Protein AF-A0A964VG09-F1 (afdb_monomer_lite)

Structure (mmCIF, N/CA/C/O backbone):
data_AF-A0A964VG09-F1
#
_entry.id   AF-A0A964VG09-F1
#
loop_
_atom_site.group_PDB
_atom_site.id
_atom_site.type_symbol
_atom_site.label_atom_id
_atom_site.label_alt_id
_atom_site.label_comp_id
_atom_site.label_asym_id
_atom_site.label_entity_id
_atom_site.label_seq_id
_atom_site.pdbx_PDB_ins_code
_atom_site.Cartn_x
_atom_site.Cartn_y
_atom_site.Cartn_z
_atom_site.occupancy
_atom_site.B_iso_or_equiv
_atom_site.auth_seq_id
_atom_site.auth_comp_id
_atom_site.auth_asym_id
_atom_site.auth_atom_id
_atom_site.pdbx_PDB_model_num
ATOM 1 N N . MET A 1 1 ? -43.636 -6.947 -17.423 1.00 40.06 1 MET A N 1
ATOM 2 C CA . MET A 1 1 ? -42.373 -7.474 -16.860 1.00 40.06 1 MET A CA 1
ATOM 3 C C . MET A 1 1 ? -41.399 -6.313 -16.704 1.00 40.06 1 MET A C 1
ATOM 5 O O . MET A 1 1 ? -40.937 -5.812 -17.725 1.00 40.06 1 MET A O 1
ATOM 9 N N . PRO A 1 2 ? -41.153 -5.792 -15.492 1.00 41.69 2 PRO A N 1
ATOM 10 C CA . PRO A 1 2 ? -40.222 -4.684 -15.329 1.00 41.69 2 PRO A CA 1
ATOM 11 C C . PRO A 1 2 ? -38.783 -5.202 -15.435 1.00 41.69 2 PRO A C 1
ATOM 13 O O . PRO A 1 2 ? -38.361 -6.059 -14.662 1.00 41.69 2 PRO A O 1
ATOM 16 N N . ARG A 1 3 ? -38.039 -4.688 -16.420 1.00 35.97 3 ARG A N 1
ATOM 17 C CA . ARG A 1 3 ? -36.587 -4.860 -16.525 1.00 35.97 3 ARG A CA 1
ATOM 18 C C . ARG A 1 3 ? -35.945 -4.074 -15.385 1.00 35.97 3 ARG A C 1
ATOM 20 O O . ARG A 1 3 ? -36.027 -2.847 -15.360 1.00 35.97 3 ARG A O 1
ATOM 27 N N . THR A 1 4 ? -35.329 -4.775 -14.443 1.00 40.00 4 THR A N 1
ATOM 28 C CA . THR A 1 4 ? -34.480 -4.173 -13.418 1.00 40.00 4 THR A CA 1
ATOM 29 C C . THR A 1 4 ? -33.295 -3.495 -14.105 1.00 40.00 4 THR A C 1
ATOM 31 O O . THR A 1 4 ? -32.446 -4.143 -14.714 1.00 40.00 4 THR A O 1
ATOM 34 N N . ARG A 1 5 ? -33.259 -2.158 -14.044 1.00 37.44 5 ARG A N 1
ATOM 35 C CA . ARG A 1 5 ? -32.052 -1.374 -14.320 1.00 37.44 5 ARG A CA 1
ATOM 36 C C . ARG A 1 5 ? -31.012 -1.793 -13.286 1.00 37.44 5 ARG A C 1
ATOM 38 O O . ARG A 1 5 ? -31.126 -1.419 -12.124 1.00 37.44 5 ARG A O 1
ATOM 45 N N . GLN A 1 6 ? -30.025 -2.578 -13.701 1.00 41.41 6 GLN A N 1
ATOM 46 C CA . GLN A 1 6 ? -28.776 -2.679 -12.959 1.00 41.41 6 GLN A CA 1
ATOM 47 C C . GLN A 1 6 ? -28.157 -1.278 -12.962 1.00 41.41 6 GLN A C 1
ATOM 49 O O . GLN A 1 6 ? -27.790 -0.751 -14.015 1.00 41.41 6 GLN A O 1
ATOM 54 N N . SER A 1 7 ? -28.142 -0.635 -11.799 1.00 40.12 7 SER A N 1
ATOM 55 C CA . SER A 1 7 ? -27.452 0.628 -11.568 1.00 40.12 7 SER A CA 1
ATOM 56 C C . SER A 1 7 ? -25.953 0.373 -11.680 1.00 40.12 7 SER A C 1
ATOM 58 O O . SER A 1 7 ? -25.307 -0.092 -10.742 1.00 40.12 7 SER A O 1
ATOM 60 N N . LYS A 1 8 ? -25.425 0.631 -12.877 1.00 38.56 8 LYS A N 1
ATOM 61 C CA . LYS A 1 8 ? -24.003 0.664 -13.211 1.00 38.56 8 LYS A CA 1
ATOM 62 C C . LYS A 1 8 ? -23.397 1.967 -12.683 1.00 38.56 8 LYS A C 1
ATOM 64 O O . LYS A 1 8 ? -22.869 2.762 -13.449 1.00 38.56 8 LYS A O 1
ATOM 69 N N . ASP A 1 9 ? -23.505 2.187 -11.381 1.00 37.34 9 ASP A N 1
ATOM 70 C CA . ASP A 1 9 ? -22.820 3.280 -10.705 1.00 37.34 9 ASP A CA 1
ATOM 71 C C . ASP A 1 9 ? -21.529 2.704 -10.132 1.00 37.34 9 ASP A C 1
ATOM 73 O O . ASP A 1 9 ? -21.421 2.388 -8.948 1.00 37.34 9 ASP A O 1
ATOM 77 N N . ALA A 1 10 ? -20.552 2.494 -11.019 1.00 44.31 10 ALA A N 1
ATOM 78 C CA . ALA A 1 10 ? -19.173 2.308 -10.601 1.00 44.31 10 ALA A CA 1
ATOM 79 C C . ALA A 1 10 ? -18.770 3.599 -9.880 1.00 44.31 10 ALA A C 1
ATOM 81 O O . ALA A 1 10 ? -18.517 4.625 -10.516 1.00 44.31 10 ALA A O 1
ATOM 82 N N . ALA A 1 11 ? -18.810 3.573 -8.547 1.00 45.75 11 ALA A N 1
ATOM 83 C CA . ALA A 1 11 ? -18.267 4.640 -7.728 1.00 45.75 11 ALA A CA 1
ATOM 84 C C . ALA A 1 11 ? -16.859 4.945 -8.251 1.00 45.75 11 ALA A C 1
ATOM 86 O O . ALA A 1 11 ? -16.070 4.025 -8.458 1.00 45.75 11 ALA A O 1
ATOM 87 N N . LYS A 1 12 ? -16.583 6.221 -8.537 1.00 50.06 12 LYS A N 1
ATOM 88 C CA . LYS A 1 12 ? -15.270 6.701 -8.981 1.00 50.06 12 LYS A CA 1
ATOM 89 C C . LYS A 1 12 ? -14.245 6.298 -7.914 1.00 50.06 12 LYS A C 1
ATOM 91 O O . LYS A 1 12 ? -14.106 6.998 -6.919 1.00 50.06 12 LYS A O 1
ATOM 96 N N . SER A 1 13 ? -13.600 5.149 -8.082 1.00 62.38 13 SER A N 1
ATOM 97 C CA . SER A 1 13 ? -12.564 4.682 -7.170 1.00 62.38 13 SER A CA 1
ATOM 98 C C . SER A 1 13 ? -11.345 5.569 -7.345 1.00 62.38 13 SER A C 1
ATOM 100 O O . SER A 1 13 ? -10.944 5.844 -8.482 1.00 62.38 13 SER A O 1
ATOM 102 N N . PHE A 1 14 ? -10.746 5.996 -6.242 1.00 78.25 14 PHE A N 1
ATOM 103 C CA . PHE A 1 14 ? -9.422 6.592 -6.258 1.00 78.25 14 PHE A CA 1
ATOM 104 C C . PHE A 1 14 ? -8.441 5.721 -7.063 1.00 78.25 14 PHE A C 1
ATOM 106 O O . PHE A 1 14 ? -8.405 4.502 -6.895 1.00 78.25 14 PHE A O 1
ATOM 113 N N . ARG A 1 15 ? -7.668 6.358 -7.948 1.00 83.25 15 ARG A N 1
ATOM 114 C CA . ARG A 1 15 ? -6.574 5.734 -8.694 1.00 83.25 15 ARG A CA 1
ATOM 115 C C . ARG A 1 15 ? -5.288 6.496 -8.405 1.00 83.25 15 ARG A C 1
ATOM 117 O O . ARG A 1 15 ? -5.285 7.714 -8.618 1.00 83.25 15 ARG A O 1
ATOM 124 N N . PRO A 1 16 ? -4.228 5.818 -7.941 1.00 88.50 16 PRO A N 1
ATOM 125 C CA . PRO A 1 16 ? -2.936 6.454 -7.753 1.00 88.50 16 PRO A CA 1
ATOM 126 C C . PRO A 1 16 ? -2.436 7.073 -9.060 1.00 88.50 16 PRO A C 1
ATOM 128 O O . PRO A 1 16 ? -2.651 6.530 -10.149 1.00 88.50 16 PRO A O 1
ATOM 131 N N . ARG A 1 17 ? -1.778 8.225 -8.940 1.00 92.56 17 ARG A N 1
ATOM 132 C CA . ARG A 1 17 ? -1.001 8.818 -10.026 1.00 92.56 17 ARG A CA 1
ATOM 133 C C . ARG A 1 17 ? 0.464 8.529 -9.785 1.00 92.56 17 ARG A C 1
ATOM 135 O O . ARG A 1 17 ? 0.924 8.712 -8.662 1.00 92.56 17 ARG A O 1
ATOM 142 N N . VAL A 1 18 ? 1.151 8.089 -10.831 1.00 93.50 18 VAL A N 1
ATOM 143 C CA . VAL A 1 18 ? 2.591 7.844 -10.795 1.00 93.50 18 VAL A CA 1
ATOM 144 C C . VAL A 1 18 ? 3.326 8.969 -11.502 1.00 93.50 18 VAL A C 1
ATOM 146 O O . VAL A 1 18 ? 2.888 9.450 -12.547 1.00 93.50 18 VAL A O 1
ATOM 149 N N . ASP A 1 19 ? 4.445 9.385 -10.922 1.00 95.12 19 ASP A N 1
ATOM 150 C CA . ASP A 1 19 ? 5.381 10.317 -11.532 1.00 95.12 19 ASP A CA 1
ATOM 151 C C . ASP A 1 19 ? 6.824 9.823 -11.382 1.00 95.12 19 ASP A C 1
ATOM 153 O O . ASP A 1 19 ? 7.138 8.947 -10.580 1.00 95.12 19 ASP A O 1
ATOM 157 N N . GLN A 1 20 ? 7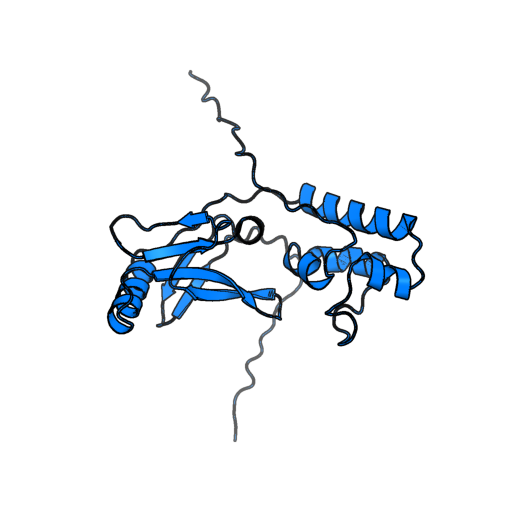.707 10.393 -12.194 1.00 93.75 20 GLN A N 1
ATOM 158 C CA . GLN A 1 20 ? 9.113 10.006 -12.304 1.00 93.75 20 GLN A CA 1
ATOM 159 C C . GLN A 1 20 ? 9.964 10.288 -11.051 1.00 93.75 20 GLN A C 1
ATOM 161 O O . GLN A 1 20 ? 11.074 9.765 -10.942 1.00 93.75 20 GLN A O 1
ATOM 166 N N . ASP A 1 21 ? 9.483 11.112 -10.122 1.00 94.69 21 ASP A N 1
ATOM 167 C CA . ASP A 1 21 ? 10.191 11.451 -8.889 1.00 94.69 21 ASP A CA 1
ATOM 168 C C . ASP A 1 21 ? 9.742 10.553 -7.715 1.00 94.69 21 ASP A C 1
ATOM 170 O O . ASP A 1 21 ? 10.324 10.612 -6.631 1.00 94.69 21 ASP A O 1
ATOM 174 N N . MET A 1 22 ? 8.776 9.651 -7.941 1.00 91.94 22 MET A N 1
ATOM 175 C CA . MET A 1 22 ? 8.413 8.598 -6.993 1.00 91.94 22 MET A CA 1
ATOM 176 C C . MET A 1 22 ? 9.536 7.580 -6.805 1.00 91.94 22 MET A C 1
ATOM 178 O O . MET A 1 22 ? 10.232 7.204 -7.754 1.00 91.94 22 MET A O 1
ATOM 182 N N . ASN A 1 23 ? 9.670 7.090 -5.572 1.00 90.38 23 ASN A N 1
ATOM 183 C CA . ASN A 1 23 ? 10.591 6.013 -5.243 1.00 90.38 23 ASN A CA 1
ATOM 184 C C . ASN A 1 23 ? 10.148 4.697 -5.905 1.00 90.38 23 ASN A C 1
ATOM 186 O O . ASN A 1 23 ? 8.963 4.357 -5.924 1.00 90.38 23 ASN A O 1
ATOM 190 N N . VAL A 1 24 ? 11.112 3.936 -6.424 1.00 88.56 24 VAL A N 1
ATOM 191 C CA . VAL A 1 24 ? 10.842 2.678 -7.134 1.00 88.56 24 VAL A CA 1
ATOM 192 C C . VAL A 1 24 ? 10.099 1.666 -6.249 1.00 88.56 24 VAL A C 1
ATOM 194 O O . VAL A 1 24 ? 9.172 0.999 -6.713 1.00 88.56 24 VAL A O 1
ATOM 197 N N . MET A 1 25 ? 10.450 1.578 -4.964 1.00 85.00 25 MET A N 1
ATOM 198 C CA . MET A 1 25 ? 9.804 0.664 -4.019 1.00 85.00 25 MET A CA 1
ATOM 199 C C . MET A 1 25 ? 8.368 1.074 -3.713 1.00 85.00 25 MET A C 1
ATOM 201 O O . MET A 1 25 ? 7.511 0.199 -3.600 1.00 85.00 25 MET A O 1
ATOM 205 N N . ASP A 1 26 ? 8.078 2.374 -3.642 1.00 86.81 26 ASP A N 1
ATOM 206 C CA . ASP A 1 26 ? 6.709 2.862 -3.453 1.00 86.81 26 ASP A CA 1
ATOM 207 C C . ASP A 1 26 ? 5.827 2.489 -4.649 1.00 86.81 26 ASP A C 1
ATOM 209 O O . ASP A 1 26 ? 4.684 2.066 -4.479 1.00 86.81 26 ASP A O 1
ATOM 213 N N . VAL A 1 27 ? 6.369 2.561 -5.865 1.00 89.50 27 VAL A N 1
ATOM 214 C CA . VAL A 1 27 ? 5.660 2.176 -7.093 1.00 89.50 27 VAL A CA 1
ATOM 215 C C . VAL A 1 27 ? 5.388 0.668 -7.139 1.00 89.50 27 VAL A C 1
ATOM 217 O O . VAL A 1 27 ? 4.265 0.250 -7.431 1.00 89.50 27 VAL A O 1
ATOM 220 N N . ILE A 1 28 ? 6.375 -0.163 -6.788 1.00 87.00 28 ILE A N 1
ATOM 221 C CA . ILE A 1 28 ? 6.195 -1.621 -6.686 1.00 87.00 28 ILE A CA 1
ATOM 222 C C . ILE A 1 28 ? 5.195 -1.964 -5.576 1.00 87.00 28 ILE A C 1
ATOM 224 O O . ILE A 1 28 ? 4.341 -2.835 -5.753 1.00 87.00 28 ILE A O 1
ATOM 228 N N . ALA A 1 29 ? 5.255 -1.263 -4.442 1.00 82.75 29 ALA A N 1
ATOM 229 C CA . ALA A 1 29 ? 4.295 -1.431 -3.365 1.00 82.75 29 ALA A CA 1
ATOM 230 C C . ALA A 1 29 ? 2.883 -1.063 -3.838 1.00 82.75 29 ALA A C 1
ATOM 232 O O . ALA A 1 29 ? 1.949 -1.816 -3.582 1.00 82.75 29 ALA A O 1
ATOM 233 N N . LEU A 1 30 ? 2.703 0.042 -4.566 1.00 86.56 30 LEU A N 1
ATOM 234 C CA . LEU A 1 30 ? 1.409 0.422 -5.138 1.00 86.56 30 LEU A CA 1
ATOM 235 C C . LEU A 1 30 ? 0.846 -0.659 -6.064 1.00 86.56 30 LEU A C 1
ATOM 237 O O . LEU A 1 30 ? -0.350 -0.960 -5.989 1.00 86.56 30 LEU A O 1
ATOM 241 N N . HIS A 1 31 ? 1.691 -1.253 -6.909 1.00 88.19 31 HIS A N 1
ATOM 242 C CA . HIS A 1 31 ? 1.282 -2.309 -7.821 1.00 88.19 31 HIS A CA 1
ATOM 243 C C . HIS A 1 31 ? 2.416 -3.322 -8.074 1.00 88.19 31 HIS A C 1
ATOM 245 O O . HIS A 1 31 ? 3.294 -3.048 -8.889 1.00 88.19 31 HIS A O 1
ATOM 251 N N . PRO A 1 32 ? 2.373 -4.544 -7.500 1.00 86.75 32 PRO A N 1
ATOM 252 C CA . PRO A 1 32 ? 3.479 -5.505 -7.607 1.00 86.75 32 PRO A CA 1
ATOM 253 C C . PRO A 1 32 ? 3.905 -5.854 -9.041 1.00 86.75 32 PRO A C 1
ATOM 255 O O . PRO A 1 32 ? 5.091 -6.025 -9.301 1.00 86.75 32 PRO A O 1
ATOM 258 N N . LYS A 1 33 ? 2.966 -5.883 -10.003 1.00 88.81 33 LYS A N 1
ATOM 259 C CA . LYS A 1 33 ? 3.291 -6.106 -11.431 1.00 88.81 33 LYS A CA 1
ATOM 260 C C . LYS A 1 33 ? 4.080 -4.964 -12.091 1.00 88.81 33 LYS A C 1
ATOM 262 O O . LYS A 1 33 ? 4.572 -5.138 -13.197 1.00 88.81 33 LYS A O 1
ATOM 267 N N . ALA A 1 34 ? 4.225 -3.807 -11.442 1.00 91.06 34 ALA A N 1
ATOM 268 C CA . ALA A 1 34 ? 5.107 -2.751 -11.936 1.00 91.06 34 ALA A CA 1
ATOM 269 C C . ALA A 1 34 ? 6.570 -3.223 -11.979 1.00 91.06 34 ALA A C 1
ATOM 271 O O . ALA A 1 34 ? 7.331 -2.749 -12.817 1.00 91.06 34 ALA A O 1
ATOM 272 N N . ALA A 1 35 ? 6.948 -4.205 -11.146 1.00 89.44 35 ALA A N 1
ATOM 273 C CA . ALA A 1 35 ? 8.259 -4.847 -11.211 1.00 89.44 35 ALA A CA 1
ATOM 274 C C . ALA A 1 35 ? 8.537 -5.484 -12.586 1.00 89.44 35 ALA A C 1
ATOM 276 O O . ALA A 1 35 ? 9.667 -5.409 -13.066 1.00 89.44 35 ALA A O 1
ATOM 277 N N . ASP A 1 36 ? 7.516 -6.045 -13.247 1.00 90.62 36 ASP A N 1
ATOM 278 C CA . ASP A 1 36 ? 7.655 -6.649 -14.578 1.00 90.62 36 ASP A CA 1
ATOM 279 C C . ASP A 1 36 ? 7.935 -5.582 -15.647 1.00 90.62 36 ASP A C 1
ATOM 281 O O . ASP A 1 36 ? 8.803 -5.767 -16.500 1.00 90.62 36 ASP A O 1
ATOM 285 N N . ILE A 1 37 ? 7.246 -4.436 -15.568 1.00 93.56 37 ILE A N 1
ATOM 286 C CA . ILE A 1 37 ? 7.472 -3.291 -16.465 1.00 93.56 37 ILE A CA 1
ATOM 287 C C . ILE A 1 37 ? 8.879 -2.751 -16.253 1.00 93.56 37 ILE A C 1
ATOM 289 O O . ILE A 1 37 ? 9.661 -2.656 -17.192 1.00 93.56 37 ILE A O 1
ATOM 293 N N . LEU A 1 38 ? 9.246 -2.463 -15.006 1.00 91.81 38 LEU A N 1
ATOM 294 C CA . LEU A 1 38 ? 10.574 -1.957 -14.691 1.00 91.81 38 LEU A CA 1
ATOM 295 C C . LEU A 1 38 ? 11.676 -2.925 -15.176 1.00 91.81 38 LEU A C 1
ATOM 297 O O . LEU A 1 38 ? 12.700 -2.487 -15.700 1.00 91.81 38 LEU A O 1
ATOM 301 N N . ALA A 1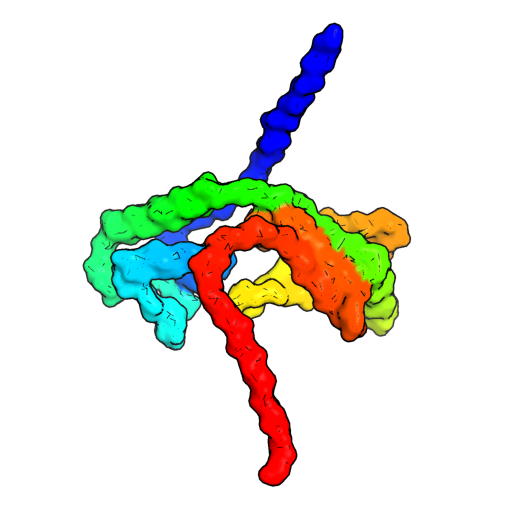 39 ? 11.469 -4.242 -15.058 1.00 89.81 39 ALA A N 1
ATOM 302 C CA . ALA A 1 39 ? 12.393 -5.243 -15.585 1.00 89.81 39 ALA A CA 1
ATOM 303 C C . ALA A 1 39 ? 12.503 -5.201 -17.120 1.00 89.81 39 ALA A C 1
ATOM 305 O O . ALA A 1 39 ? 13.610 -5.349 -17.641 1.00 89.81 39 ALA A O 1
ATOM 306 N N . ALA A 1 40 ? 11.404 -4.944 -17.840 1.00 92.06 40 ALA A N 1
ATOM 307 C CA . ALA A 1 40 ? 11.410 -4.766 -19.295 1.00 92.06 40 ALA A CA 1
ATOM 308 C C . ALA A 1 40 ? 12.238 -3.545 -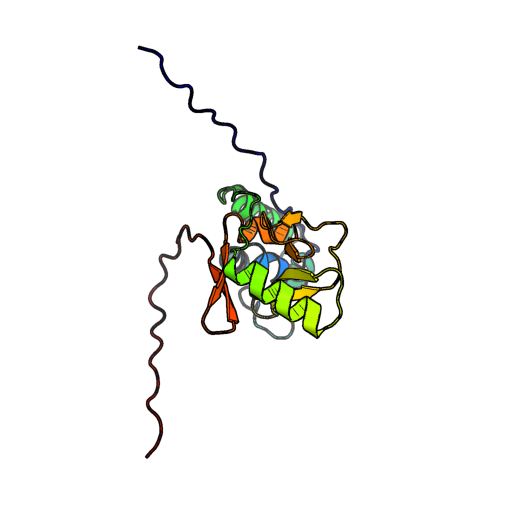19.743 1.00 92.06 40 ALA A C 1
ATOM 310 O O . ALA A 1 40 ? 12.875 -3.590 -20.793 1.00 92.06 40 ALA A O 1
ATOM 311 N N . TYR A 1 41 ? 12.316 -2.507 -18.905 1.00 91.75 41 TYR A N 1
ATOM 312 C CA . TYR A 1 41 ? 13.205 -1.349 -19.083 1.00 91.75 41 TYR A CA 1
ATOM 313 C C . TYR A 1 41 ? 14.647 -1.600 -18.600 1.00 91.75 41 TYR A C 1
ATOM 315 O O . TYR A 1 41 ? 15.466 -0.685 -18.547 1.00 91.75 41 TYR A O 1
ATOM 323 N N . GLY A 1 42 ? 14.988 -2.840 -18.238 1.00 86.94 42 GLY A N 1
ATOM 324 C CA . GLY A 1 42 ? 16.326 -3.225 -17.787 1.00 86.94 42 GLY A CA 1
ATOM 325 C C . GLY A 1 42 ? 16.597 -2.968 -16.303 1.00 86.94 42 GLY A C 1
ATOM 326 O O . GLY A 1 42 ? 17.705 -3.235 -15.837 1.00 86.94 42 GLY A O 1
ATOM 327 N N . LEU A 1 43 ? 15.601 -2.535 -15.525 1.00 86.19 43 LEU A N 1
ATOM 328 C CA . LEU A 1 43 ? 15.777 -2.106 -14.132 1.00 86.19 43 LEU A CA 1
ATOM 329 C C . LEU A 1 43 ? 15.648 -3.232 -13.095 1.00 86.19 43 LEU A C 1
ATOM 331 O O . LEU A 1 43 ? 15.563 -2.949 -11.915 1.00 86.19 43 LEU A O 1
ATOM 335 N N . HIS A 1 44 ? 15.705 -4.503 -13.493 1.00 73.38 44 HIS A N 1
ATOM 336 C CA . HIS A 1 44 ? 15.512 -5.723 -12.682 1.00 73.38 44 HIS A CA 1
ATOM 337 C C . HIS A 1 44 ? 16.184 -5.815 -11.281 1.00 73.38 44 HIS A C 1
ATOM 339 O O . HIS A 1 44 ? 15.823 -6.683 -10.486 1.00 73.38 44 HIS A O 1
ATOM 345 N N . CYS A 1 45 ? 17.139 -4.945 -10.943 1.00 62.44 45 CYS A N 1
ATOM 346 C CA . CYS A 1 45 ? 17.883 -4.921 -9.679 1.00 62.44 45 CYS A CA 1
ATOM 347 C C . CYS A 1 45 ? 17.207 -4.095 -8.560 1.00 62.44 45 CYS A C 1
ATOM 349 O O . CYS A 1 45 ? 17.894 -3.370 -7.838 1.00 62.44 45 CYS A O 1
ATOM 351 N N . PHE A 1 46 ? 15.886 -4.188 -8.369 1.00 58.44 46 PHE A N 1
ATOM 352 C CA . PHE A 1 46 ? 15.173 -3.465 -7.290 1.00 58.44 46 PHE A CA 1
ATOM 353 C C . PHE A 1 46 ? 15.549 -3.949 -5.880 1.00 58.44 46 PHE A C 1
ATOM 355 O O . PHE A 1 46 ? 15.396 -3.221 -4.906 1.00 58.44 46 PHE A O 1
ATOM 362 N N . GLN A 1 47 ? 16.100 -5.165 -5.776 1.00 51.22 47 GLN A N 1
ATOM 363 C CA . GLN A 1 47 ? 16.609 -5.746 -4.528 1.00 51.22 47 GLN A CA 1
ATOM 364 C C . GLN A 1 47 ? 18.083 -5.402 -4.242 1.00 51.22 47 GLN A C 1
ATOM 366 O O . GLN A 1 47 ? 18.638 -5.866 -3.244 1.00 51.22 47 GLN A O 1
ATOM 371 N N . CYS A 1 48 ? 18.754 -4.631 -5.107 1.00 56.12 48 CYS A N 1
ATOM 372 C CA . CYS A 1 48 ? 20.101 -4.152 -4.815 1.00 56.12 48 CYS A CA 1
ATOM 373 C C . CYS A 1 48 ? 20.014 -3.096 -3.707 1.00 56.12 48 CYS A C 1
ATOM 375 O O . CYS A 1 48 ? 19.255 -2.139 -3.832 1.00 56.12 48 CYS A O 1
ATOM 377 N N . ALA A 1 49 ? 20.806 -3.234 -2.640 1.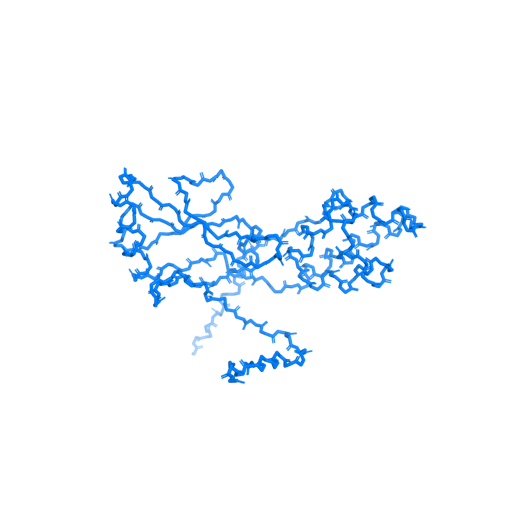00 53.06 49 ALA A N 1
ATOM 378 C CA . ALA A 1 49 ? 20.781 -2.341 -1.474 1.00 53.06 49 ALA A CA 1
ATOM 379 C C . ALA A 1 49 ? 21.020 -0.847 -1.799 1.00 53.06 49 ALA A C 1
ATOM 381 O O . ALA A 1 49 ? 20.786 0.001 -0.943 1.00 53.06 49 ALA A O 1
ATOM 382 N N . PHE A 1 50 ? 21.475 -0.533 -3.017 1.00 50.50 50 PHE A N 1
ATOM 383 C CA . PHE A 1 50 ? 21.637 0.829 -3.529 1.00 50.50 50 PHE A CA 1
ATOM 384 C C . PHE A 1 50 ? 20.373 1.413 -4.192 1.00 50.50 50 PHE A C 1
ATOM 386 O O . PHE A 1 50 ? 20.196 2.622 -4.136 1.00 50.50 50 PHE A O 1
ATOM 393 N N . ASN A 1 51 ? 19.473 0.588 -4.746 1.00 54.16 51 ASN A N 1
ATOM 394 C CA . ASN A 1 51 ? 18.299 1.040 -5.518 1.00 54.16 51 ASN A CA 1
ATOM 395 C C . ASN A 1 51 ? 17.034 1.262 -4.672 1.00 54.16 51 ASN A C 1
ATOM 397 O O . ASN A 1 51 ? 16.047 1.798 -5.169 1.00 54.16 51 ASN A O 1
ATOM 401 N N . THR A 1 52 ? 17.027 0.867 -3.397 1.00 59.19 52 THR A N 1
ATOM 402 C CA . THR A 1 52 ? 15.839 0.990 -2.529 1.00 59.19 52 THR A CA 1
ATOM 403 C C . THR A 1 52 ? 15.438 2.442 -2.258 1.00 59.19 52 THR A C 1
ATOM 405 O O . THR A 1 52 ? 14.299 2.705 -1.883 1.00 59.19 52 THR A O 1
ATOM 408 N N . MET A 1 53 ? 16.353 3.391 -2.463 1.00 63.91 53 MET A N 1
ATOM 409 C CA . MET A 1 53 ? 16.138 4.820 -2.220 1.00 63.91 53 MET A CA 1
ATOM 410 C C . MET A 1 53 ? 16.041 5.649 -3.510 1.00 63.91 53 MET A C 1
ATOM 412 O O . MET A 1 53 ? 15.804 6.854 -3.424 1.00 63.91 53 MET A O 1
ATOM 416 N N . ASP A 1 54 ? 16.185 5.036 -4.688 1.00 85.44 54 ASP A N 1
ATOM 417 C CA . ASP A 1 54 ? 16.161 5.764 -5.956 1.00 85.44 54 ASP A CA 1
ATOM 418 C C . ASP A 1 54 ? 14.741 6.097 -6.423 1.00 85.44 54 ASP A C 1
ATOM 420 O O . ASP A 1 54 ? 13.779 5.351 -6.209 1.00 85.44 54 ASP A O 1
ATOM 424 N N . THR A 1 55 ? 14.622 7.239 -7.100 1.00 92.38 55 THR A N 1
ATOM 425 C CA . THR A 1 55 ? 13.421 7.588 -7.864 1.00 92.38 55 THR A CA 1
ATOM 426 C C . THR A 1 55 ? 13.413 6.861 -9.205 1.00 92.38 55 THR A C 1
ATOM 428 O O . THR A 1 55 ? 14.475 6.473 -9.699 1.00 92.38 55 THR A O 1
ATOM 431 N N . LEU A 1 56 ? 12.244 6.722 -9.840 1.00 92.38 56 LEU A N 1
ATOM 432 C CA . LEU A 1 56 ? 12.144 6.169 -11.199 1.00 92.38 56 LEU A CA 1
ATOM 433 C C . LEU A 1 56 ? 13.113 6.874 -12.161 1.00 92.38 56 LEU A C 1
ATOM 435 O O . LEU A 1 56 ? 13.850 6.215 -12.890 1.00 92.38 56 LEU A O 1
ATOM 439 N N . ARG A 1 57 ? 13.174 8.211 -12.110 1.00 93.62 57 ARG A N 1
ATOM 440 C CA . ARG A 1 57 ? 14.083 9.024 -12.926 1.00 93.62 57 ARG A CA 1
ATOM 441 C C . ARG A 1 57 ? 15.553 8.745 -12.614 1.00 93.62 57 ARG A C 1
ATOM 443 O O . ARG A 1 57 ? 16.330 8.539 -13.541 1.00 93.62 57 ARG A O 1
ATOM 450 N N . SER A 1 58 ? 15.947 8.795 -11.339 1.00 90.94 58 SER A N 1
ATOM 451 C CA . SER A 1 58 ? 17.347 8.615 -10.917 1.00 90.94 58 SER A CA 1
ATOM 452 C C . SER A 1 58 ? 17.853 7.217 -11.269 1.00 90.94 58 SER A C 1
ATOM 454 O O . SER A 1 58 ? 18.902 7.074 -11.904 1.00 90.94 58 SER A O 1
ATOM 456 N N . GLY A 1 59 ? 17.058 6.193 -10.943 1.00 88.12 59 GLY A N 1
ATOM 457 C CA . GLY A 1 59 ? 17.368 4.800 -11.247 1.00 88.12 59 GLY A CA 1
ATOM 458 C C . GLY A 1 59 ? 17.469 4.559 -12.752 1.00 88.12 59 GLY A C 1
ATOM 459 O O . GLY A 1 59 ? 18.465 4.018 -13.226 1.00 88.12 59 GLY A O 1
ATOM 460 N N . ALA A 1 60 ? 16.503 5.048 -13.535 1.00 90.69 60 ALA A N 1
ATOM 461 C CA . ALA A 1 60 ? 16.538 4.923 -14.989 1.00 90.69 60 ALA A CA 1
ATOM 462 C C . ALA A 1 60 ? 17.758 5.626 -15.613 1.00 90.69 60 ALA A C 1
ATOM 464 O O . ALA A 1 60 ? 18.499 5.026 -16.394 1.00 90.69 60 ALA A O 1
ATOM 465 N N . LYS A 1 61 ? 18.038 6.876 -15.223 1.00 90.88 61 LYS A N 1
ATOM 466 C CA . LYS A 1 61 ? 19.191 7.625 -15.749 1.00 90.88 61 LYS A CA 1
ATOM 467 C C . LYS A 1 61 ? 20.527 6.976 -15.402 1.00 90.88 61 LYS A C 1
ATOM 469 O O . LYS A 1 61 ? 21.429 6.973 -16.237 1.00 90.88 61 LYS A O 1
ATOM 474 N N . SER A 1 62 ? 20.648 6.381 -14.217 1.00 87.88 62 SER A N 1
ATOM 475 C CA . SER A 1 62 ? 21.856 5.652 -13.803 1.00 87.88 62 SER A CA 1
ATOM 476 C C . SER A 1 62 ? 22.126 4.412 -14.665 1.00 87.88 62 SER A C 1
ATOM 478 O O . SER A 1 62 ? 23.266 3.965 -14.769 1.00 87.88 62 SER A O 1
ATOM 480 N N . HIS A 1 63 ? 21.094 3.903 -15.342 1.00 85.44 63 HIS A N 1
ATOM 481 C CA . HIS A 1 63 ? 21.161 2.802 -16.300 1.00 85.44 63 HIS A CA 1
ATOM 482 C C . HIS A 1 63 ? 21.205 3.265 -17.772 1.00 85.44 63 HIS A C 1
ATOM 484 O O . HIS A 1 63 ? 21.122 2.438 -18.678 1.00 85.44 63 HIS A O 1
ATOM 490 N N . GLY A 1 64 ? 21.380 4.567 -18.029 1.00 90.31 64 GLY A N 1
ATOM 491 C CA . GLY A 1 64 ? 21.559 5.115 -19.378 1.00 90.31 64 GLY A CA 1
ATOM 492 C C . GLY A 1 64 ? 20.269 5.340 -20.171 1.00 90.31 64 GLY A C 1
ATOM 493 O O . GLY A 1 64 ? 20.343 5.582 -21.374 1.00 90.31 64 GLY A O 1
ATOM 494 N N . LEU A 1 65 ? 19.105 5.280 -19.519 1.00 92.88 65 LEU A N 1
ATOM 495 C CA . LEU A 1 65 ? 17.816 5.597 -20.138 1.00 92.88 65 LEU A CA 1
ATOM 496 C C . LEU A 1 65 ? 17.683 7.111 -20.366 1.00 92.88 65 LEU A C 1
ATOM 498 O O . LEU A 1 65 ? 18.071 7.925 -19.519 1.00 92.88 65 LEU A O 1
ATOM 502 N N . SER A 1 66 ? 17.141 7.490 -21.522 1.00 96.50 66 SER A N 1
ATOM 503 C CA . SER A 1 66 ? 16.886 8.889 -21.875 1.00 96.50 66 SER A CA 1
ATOM 504 C C . SER A 1 66 ? 15.671 9.449 -21.126 1.00 96.50 66 SER A C 1
ATOM 506 O O . SER A 1 66 ? 14.871 8.699 -20.572 1.00 96.50 66 SER A O 1
ATOM 508 N N . ASP A 1 67 ? 15.486 10.774 -21.131 1.00 95.44 67 ASP A N 1
ATOM 509 C CA . ASP A 1 67 ? 14.275 11.389 -20.559 1.00 95.44 67 ASP A CA 1
ATOM 510 C C . ASP A 1 67 ? 12.990 10.856 -21.223 1.00 95.44 67 ASP A C 1
ATOM 512 O O . ASP A 1 67 ? 12.001 10.625 -20.536 1.00 95.44 67 ASP A O 1
ATOM 516 N N . VAL A 1 68 ? 13.037 10.562 -22.528 1.00 97.12 68 VAL A N 1
ATOM 517 C CA . VAL A 1 68 ? 11.916 9.955 -23.266 1.00 97.12 68 VAL A CA 1
ATOM 518 C C . VAL A 1 68 ? 11.623 8.541 -22.759 1.00 97.12 68 VAL A C 1
ATOM 520 O O . VAL A 1 68 ? 10.464 8.163 -22.616 1.00 97.12 68 VAL A O 1
ATOM 523 N N . ASP A 1 69 ? 12.653 7.756 -22.441 1.00 96.12 69 ASP A N 1
ATOM 524 C CA . ASP A 1 69 ? 12.458 6.413 -21.892 1.00 96.12 69 ASP A CA 1
ATOM 525 C C . ASP A 1 69 ? 11.863 6.457 -20.478 1.00 96.12 69 ASP A C 1
ATOM 527 O O . ASP A 1 69 ? 11.018 5.628 -20.148 1.00 96.12 69 ASP A O 1
ATOM 531 N N . VAL A 1 70 ? 12.259 7.440 -19.657 1.00 95.62 70 VAL A N 1
ATOM 532 C CA . VAL A 1 70 ? 11.671 7.671 -18.324 1.00 95.62 70 VAL A CA 1
ATOM 533 C C . VAL A 1 70 ? 10.198 8.055 -18.435 1.00 95.62 70 VAL A C 1
ATOM 535 O O . VAL A 1 70 ? 9.372 7.543 -17.680 1.00 95.62 70 VAL A O 1
ATOM 538 N N . GLU A 1 71 ? 9.854 8.932 -19.377 1.00 96.88 71 GLU A N 1
ATOM 539 C CA . GLU A 1 71 ? 8.463 9.301 -19.647 1.00 96.88 71 GLU A CA 1
ATOM 540 C C . GLU A 1 71 ? 7.638 8.080 -20.069 1.00 96.88 71 GLU A C 1
ATOM 542 O O . GLU A 1 71 ? 6.574 7.842 -19.497 1.00 96.88 71 GLU A O 1
ATOM 547 N N . ASN A 1 72 ? 8.156 7.263 -20.992 1.00 97.50 72 ASN A N 1
ATOM 548 C CA . ASN A 1 72 ? 7.491 6.032 -21.422 1.00 97.50 72 ASN A CA 1
ATOM 549 C C . ASN A 1 72 ? 7.312 5.043 -20.258 1.00 97.50 72 ASN A C 1
ATOM 551 O O . ASN A 1 72 ? 6.228 4.498 -20.086 1.00 97.50 72 ASN A O 1
ATOM 555 N N . LEU A 1 73 ? 8.329 4.869 -19.407 1.00 95.44 73 LEU A N 1
ATOM 556 C CA . LEU A 1 73 ? 8.241 4.013 -18.220 1.00 95.44 73 LEU A CA 1
ATOM 557 C C . LEU A 1 73 ? 7.101 4.447 -17.284 1.00 95.44 73 LEU A C 1
ATOM 559 O O . LEU A 1 73 ? 6.341 3.612 -16.792 1.00 95.44 73 LEU A O 1
ATOM 563 N N . VAL A 1 74 ? 6.973 5.752 -17.025 1.00 96.81 74 VAL A N 1
ATOM 564 C CA . VAL A 1 74 ? 5.889 6.290 -16.189 1.00 96.81 74 VAL A CA 1
ATOM 565 C C . VAL A 1 74 ? 4.528 6.061 -16.842 1.00 96.81 74 VAL A C 1
ATOM 567 O O . VAL A 1 74 ? 3.582 5.696 -16.142 1.00 96.81 74 VAL A O 1
ATOM 570 N N . VAL A 1 75 ? 4.423 6.247 -18.162 1.00 97.62 75 VAL A N 1
ATOM 571 C CA . VAL A 1 75 ? 3.191 5.983 -18.918 1.00 97.62 75 VAL A CA 1
ATOM 572 C C . VAL A 1 75 ? 2.787 4.518 -18.794 1.00 97.62 75 VAL A C 1
ATOM 574 O O . VAL A 1 75 ? 1.668 4.257 -18.364 1.00 97.62 75 VAL A O 1
ATOM 577 N N . ASP A 1 76 ? 3.690 3.575 -19.052 1.00 97.19 76 ASP A N 1
ATOM 578 C CA . ASP A 1 76 ? 3.403 2.138 -18.985 1.00 97.19 76 ASP A CA 1
ATOM 579 C C . ASP A 1 76 ? 2.931 1.709 -17.583 1.00 97.19 76 ASP A C 1
ATOM 581 O O . ASP A 1 76 ? 1.970 0.949 -17.425 1.00 97.19 76 ASP A O 1
ATOM 585 N N . ILE A 1 77 ? 3.567 2.235 -16.530 1.00 95.44 77 ILE A N 1
ATOM 586 C CA . ILE A 1 77 ? 3.154 1.979 -15.142 1.00 95.44 77 ILE A CA 1
ATOM 587 C C . ILE A 1 77 ? 1.776 2.591 -14.858 1.00 95.44 77 ILE A C 1
ATOM 589 O O . ILE A 1 77 ? 0.936 1.966 -14.201 1.00 95.44 77 ILE A O 1
ATOM 593 N N . GLN A 1 78 ? 1.518 3.808 -15.340 1.00 96.00 78 GLN A N 1
ATOM 594 C CA . GLN A 1 78 ? 0.222 4.457 -15.170 1.00 96.00 78 GLN A CA 1
ATOM 595 C C . GLN A 1 78 ? -0.882 3.701 -15.923 1.00 96.00 78 GLN A C 1
ATOM 597 O O . GLN A 1 78 ? -1.971 3.528 -15.375 1.00 96.00 78 GLN A O 1
ATOM 602 N N . GLU A 1 79 ? -0.604 3.193 -17.124 1.00 95.62 79 GLU A N 1
ATOM 603 C CA . GLU A 1 79 ? -1.518 2.350 -17.899 1.0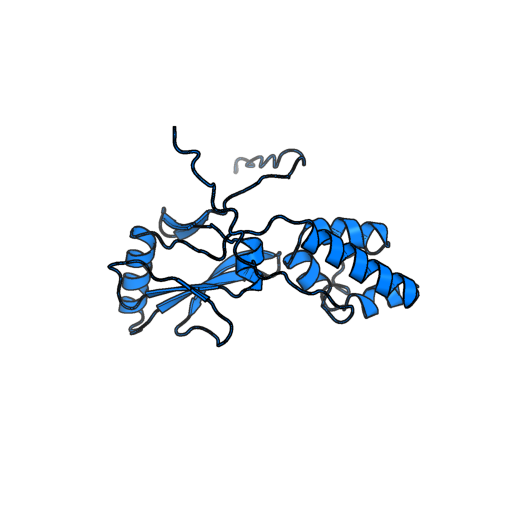0 95.62 79 GLU A CA 1
ATOM 604 C C . GLU A 1 79 ? -1.838 1.042 -17.173 1.00 95.62 79 GLU A C 1
ATOM 606 O O . GLU A 1 79 ? -3.004 0.648 -17.113 1.00 95.62 79 GLU A O 1
ATOM 611 N N . LEU A 1 80 ? -0.844 0.405 -16.544 1.00 93.75 80 LEU A N 1
ATOM 612 C CA . LEU A 1 80 ? -1.058 -0.764 -15.688 1.00 93.75 80 LEU A CA 1
ATOM 613 C C . LEU A 1 80 ? -2.017 -0.449 -14.530 1.00 93.75 80 LEU A C 1
ATOM 615 O O . LEU A 1 80 ? -2.955 -1.207 -14.281 1.00 93.75 80 LEU A O 1
ATOM 619 N N . ILE A 1 81 ? -1.818 0.676 -13.839 1.00 91.31 81 ILE A N 1
ATOM 620 C CA . ILE A 1 81 ? -2.710 1.117 -12.755 1.00 91.31 81 ILE A CA 1
ATOM 621 C C . ILE A 1 81 ? -4.115 1.399 -13.291 1.00 91.31 81 ILE A C 1
ATOM 623 O O . ILE A 1 81 ? -5.108 1.025 -12.665 1.00 91.31 81 ILE A O 1
ATOM 627 N N . ASP A 1 82 ? -4.218 2.031 -14.457 1.00 90.69 82 ASP A N 1
ATOM 628 C CA . ASP A 1 82 ? -5.500 2.374 -15.053 1.00 90.69 82 ASP A CA 1
ATOM 629 C C . ASP A 1 82 ? -6.254 1.157 -15.625 1.00 90.69 82 ASP A C 1
ATOM 631 O O . ASP A 1 82 ? -7.493 1.146 -15.655 1.00 90.69 82 ASP A O 1
ATOM 635 N N . ALA A 1 83 ? -5.541 0.109 -16.027 1.00 89.06 83 ALA A N 1
ATOM 636 C CA . ALA A 1 83 ? -6.123 -1.161 -16.442 1.00 89.06 83 ALA A CA 1
ATOM 637 C C . ALA A 1 83 ? -6.593 -2.014 -15.251 1.00 89.06 83 ALA A C 1
ATOM 639 O O . ALA A 1 83 ? -7.483 -2.854 -15.414 1.00 89.06 83 ALA A O 1
ATOM 640 N N . THR A 1 84 ? -6.045 -1.795 -14.052 1.00 84.19 84 THR A N 1
ATOM 641 C CA . THR A 1 84 ? -6.422 -2.556 -12.858 1.00 84.19 84 THR A CA 1
ATOM 642 C C . THR A 1 84 ? -7.861 -2.238 -12.419 1.00 84.19 84 THR A C 1
ATOM 644 O O . THR A 1 84 ? -8.248 -1.063 -12.306 1.00 84.19 84 THR A O 1
ATOM 647 N N . PRO A 1 85 ? -8.698 -3.271 -12.179 1.00 81.25 85 PRO A N 1
ATOM 648 C CA . PRO A 1 85 ? -10.063 -3.082 -11.716 1.00 81.25 85 PRO A CA 1
ATOM 649 C C . PRO A 1 85 ? -10.123 -2.297 -10.408 1.00 81.25 85 PRO A C 1
ATOM 651 O O . PRO A 1 85 ? -9.376 -2.539 -9.462 1.00 81.25 85 PRO A O 1
ATOM 654 N N . ALA A 1 86 ? -11.062 -1.360 -10.360 1.00 73.94 86 ALA A N 1
ATOM 655 C CA . ALA A 1 86 ? -11.373 -0.591 -9.171 1.00 73.94 86 ALA A CA 1
ATOM 656 C C . ALA A 1 86 ? -11.825 -1.506 -8.023 1.00 73.94 86 ALA A C 1
ATOM 658 O O . ALA A 1 86 ? -12.821 -2.218 -8.159 1.00 73.94 86 ALA A O 1
ATOM 659 N N . ARG A 1 87 ? -11.150 -1.431 -6.872 1.00 78.62 87 ARG A N 1
ATOM 660 C CA . ARG A 1 87 ? -11.650 -2.026 -5.626 1.00 78.62 87 ARG A CA 1
ATOM 661 C C . ARG A 1 87 ? -12.660 -1.102 -4.949 1.00 78.62 87 ARG A C 1
ATOM 663 O O . ARG A 1 87 ? -12.672 0.111 -5.168 1.00 78.62 87 ARG A O 1
ATOM 670 N N . THR A 1 88 ? -13.514 -1.667 -4.099 1.00 81.56 88 THR A N 1
ATOM 671 C CA . THR A 1 88 ? -14.426 -0.863 -3.280 1.00 81.56 88 THR A CA 1
ATOM 672 C C . THR A 1 88 ? -13.636 -0.073 -2.236 1.00 81.56 88 THR A C 1
ATOM 674 O O . THR A 1 88 ? -12.742 -0.603 -1.585 1.00 81.56 88 THR A O 1
ATOM 677 N N . GLU A 1 89 ? -13.986 1.190 -1.993 1.00 84.00 89 GLU A N 1
ATOM 678 C CA . GLU A 1 89 ? -13.355 1.998 -0.932 1.00 84.00 89 GLU A CA 1
ATOM 679 C C . GLU A 1 89 ? -13.893 1.637 0.468 1.00 84.00 89 GLU A C 1
ATOM 681 O O . GLU A 1 89 ? -14.247 2.500 1.272 1.00 84.00 89 GLU A O 1
ATOM 686 N N . THR A 1 90 ? -14.014 0.342 0.762 1.00 87.94 90 THR A N 1
ATOM 687 C CA . THR A 1 90 ? -14.576 -0.177 2.011 1.00 87.94 90 THR A CA 1
ATOM 688 C C . THR A 1 90 ? -13.601 -1.111 2.702 1.00 87.94 90 THR A C 1
ATOM 690 O O . THR A 1 90 ? -13.009 -1.964 2.051 1.00 87.94 90 THR A O 1
ATOM 693 N N . LEU A 1 91 ? -13.507 -1.015 4.027 1.00 91.56 91 LEU A N 1
ATOM 694 C CA . LEU A 1 91 ? -12.900 -2.041 4.868 1.00 91.56 91 LEU A CA 1
ATOM 695 C C . LEU A 1 91 ? -13.878 -2.464 5.955 1.00 91.56 91 LEU A C 1
ATOM 697 O O . LEU A 1 91 ? -14.582 -1.635 6.542 1.00 91.56 91 LEU A O 1
ATOM 701 N N . THR A 1 92 ? -13.881 -3.757 6.253 1.00 92.50 92 THR A N 1
ATOM 702 C CA . THR A 1 92 ? -14.733 -4.332 7.291 1.00 92.50 92 THR A CA 1
ATOM 703 C C . THR A 1 92 ? -13.913 -4.634 8.533 1.00 92.50 92 THR A C 1
ATOM 705 O O . THR A 1 92 ? -12.916 -5.339 8.470 1.00 92.50 92 THR A O 1
ATOM 708 N N . LEU A 1 93 ? -14.362 -4.151 9.690 1.00 93.31 93 LEU A N 1
ATOM 709 C CA . LEU A 1 93 ? -13.838 -4.572 10.988 1.00 93.31 93 LEU A CA 1
ATOM 710 C C . LEU A 1 93 ? -14.855 -5.509 11.640 1.00 93.31 93 LEU A C 1
ATOM 712 O O . LEU A 1 93 ? -15.983 -5.087 11.918 1.00 93.31 93 LEU A O 1
ATOM 716 N N . THR A 1 94 ? -14.482 -6.765 11.893 1.00 94.00 94 THR A N 1
ATOM 717 C CA . THR A 1 94 ? -15.409 -7.717 12.518 1.00 94.00 94 THR A CA 1
ATOM 718 C C . THR A 1 94 ? -15.729 -7.324 13.962 1.00 94.00 94 THR A C 1
ATOM 720 O O . THR A 1 94 ? -14.998 -6.587 14.630 1.00 94.00 94 THR A O 1
ATOM 723 N N . LYS A 1 95 ? -16.822 -7.877 14.503 1.00 93.69 95 LYS A N 1
ATOM 724 C CA . LYS A 1 95 ? -17.167 -7.701 15.923 1.00 93.69 95 LYS A CA 1
ATOM 725 C C . LYS A 1 95 ? -16.083 -8.253 16.854 1.00 93.69 95 LYS A C 1
ATOM 727 O O . LYS A 1 95 ? -15.868 -7.679 17.920 1.00 93.69 95 LYS A O 1
ATOM 732 N N . ALA A 1 96 ? -15.436 -9.361 16.483 1.00 93.69 96 ALA A N 1
ATOM 733 C CA . ALA A 1 96 ? -14.366 -9.963 17.276 1.00 93.69 96 ALA A CA 1
ATOM 734 C C . ALA A 1 96 ? -13.144 -9.036 17.324 1.00 93.69 96 ALA A C 1
ATOM 736 O O . ALA A 1 96 ? -12.681 -8.699 18.416 1.00 93.69 96 ALA A O 1
ATOM 737 N N . ALA A 1 97 ? -12.714 -8.521 16.168 1.00 94.12 97 ALA A N 1
ATOM 738 C CA . ALA A 1 97 ? -11.633 -7.546 16.079 1.00 94.12 97 ALA A CA 1
ATOM 739 C C . ALA A 1 97 ? -11.944 -6.249 16.826 1.00 94.12 97 ALA A C 1
ATOM 741 O O . ALA A 1 97 ? -11.119 -5.770 17.601 1.00 94.12 97 ALA A O 1
ATOM 742 N N . ALA A 1 98 ? -13.155 -5.711 16.678 1.00 93.44 98 ALA A N 1
ATOM 743 C CA . ALA A 1 98 ? -13.559 -4.501 17.384 1.00 93.44 98 ALA A CA 1
ATOM 744 C C . ALA A 1 98 ? -13.521 -4.678 18.914 1.00 93.44 98 ALA A C 1
ATOM 746 O O . ALA A 1 98 ? -13.025 -3.803 19.625 1.00 93.44 98 ALA A O 1
ATOM 747 N N . LYS A 1 99 ? -13.985 -5.824 19.433 1.00 93.12 99 LYS A N 1
ATOM 748 C CA . LYS A 1 99 ? -13.900 -6.150 20.868 1.00 93.12 99 LYS A CA 1
ATOM 749 C C . LYS A 1 99 ? -12.454 -6.295 21.342 1.00 93.12 99 LYS A C 1
ATOM 751 O O . LYS A 1 99 ? -12.117 -5.784 22.408 1.00 93.12 99 LYS A O 1
ATOM 756 N N . ALA A 1 100 ? -11.604 -6.970 20.569 1.00 93.19 100 ALA A N 1
ATOM 757 C CA . ALA A 1 100 ? -10.187 -7.116 20.895 1.00 93.19 100 ALA A CA 1
ATOM 758 C C . ALA A 1 100 ? -9.491 -5.747 20.957 1.00 93.19 100 ALA A C 1
ATOM 760 O O . ALA A 1 100 ? -8.819 -5.435 21.941 1.00 93.19 100 ALA A O 1
ATOM 761 N N . LEU A 1 101 ? -9.746 -4.890 19.966 1.00 92.06 101 LEU A N 1
ATOM 762 C CA . LEU A 1 101 ? -9.200 -3.538 19.895 1.00 92.06 101 LEU A CA 1
ATOM 763 C C . LEU A 1 101 ? -9.665 -2.664 21.071 1.00 92.06 101 LEU A C 1
ATOM 765 O O . LEU A 1 101 ? -8.860 -1.950 21.665 1.00 92.06 101 LEU A O 1
ATOM 769 N N . GLN A 1 102 ? -10.935 -2.771 21.476 1.00 91.44 102 GLN A N 1
ATOM 770 C CA . GLN A 1 102 ? -11.450 -2.089 22.670 1.00 91.44 102 GLN A CA 1
ATOM 771 C C . GLN A 1 102 ? -10.761 -2.553 23.958 1.00 91.44 102 GLN A C 1
ATOM 773 O O . GLN A 1 102 ? -10.471 -1.733 24.828 1.00 91.44 102 GLN A O 1
ATOM 778 N N . SER A 1 103 ? -10.512 -3.856 24.105 1.00 91.12 103 SER A N 1
ATOM 779 C CA . SER A 1 103 ? -9.815 -4.404 25.274 1.00 91.12 103 SER A CA 1
ATOM 780 C C . SER A 1 103 ? -8.373 -3.900 25.361 1.00 91.12 103 SER A C 1
ATOM 782 O O . SER A 1 103 ? -7.926 -3.524 26.446 1.00 91.12 103 SER A O 1
ATOM 784 N N . ILE A 1 104 ? -7.675 -3.826 24.223 1.00 90.19 104 ILE A N 1
ATOM 785 C CA . ILE A 1 104 ? -6.325 -3.251 24.131 1.00 90.19 104 ILE A CA 1
ATOM 786 C C . ILE A 1 104 ? -6.356 -1.767 24.509 1.00 90.19 104 ILE A C 1
ATOM 788 O O . ILE A 1 104 ? -5.638 -1.360 25.420 1.00 90.19 104 ILE A O 1
ATOM 792 N N . ALA A 1 105 ? -7.264 -0.987 23.915 1.00 89.88 105 ALA A N 1
ATOM 793 C CA . ALA A 1 105 ? -7.413 0.438 24.207 1.00 89.88 105 ALA A CA 1
ATOM 794 C C . ALA A 1 105 ? -7.658 0.714 25.701 1.00 89.88 105 ALA A C 1
ATOM 796 O O . ALA A 1 105 ? -7.032 1.597 26.283 1.00 89.88 105 ALA A O 1
ATOM 797 N N . LYS A 1 106 ? -8.520 -0.079 26.355 1.00 89.94 106 LYS A N 1
ATOM 798 C CA . LYS A 1 106 ? -8.772 0.027 27.802 1.00 89.94 106 LYS A CA 1
ATOM 799 C C . LYS A 1 106 ? -7.523 -0.267 28.630 1.00 89.94 106 LYS A C 1
ATOM 801 O O . LYS A 1 106 ? -7.240 0.475 29.570 1.00 89.94 106 LYS A O 1
ATOM 806 N N . ARG A 1 107 ? -6.781 -1.327 28.290 1.00 90.19 107 ARG A N 1
ATOM 807 C CA . ARG A 1 107 ? -5.538 -1.706 28.983 1.00 90.19 107 ARG A CA 1
ATOM 808 C C . ARG A 1 107 ? -4.475 -0.614 28.867 1.00 90.19 107 ARG A C 1
ATOM 810 O O . ARG A 1 107 ? -3.797 -0.323 29.844 1.00 90.19 107 ARG A O 1
ATOM 817 N N . GLU A 1 108 ? -4.397 0.028 27.708 1.00 89.25 108 GLU A N 1
ATOM 818 C CA . GLU A 1 108 ? -3.465 1.125 27.426 1.00 89.25 108 GLU A CA 1
ATOM 819 C C . GLU A 1 108 ? -3.999 2.507 27.834 1.00 89.25 108 GLU A C 1
ATOM 821 O O . GLU A 1 108 ? -3.354 3.524 27.591 1.00 89.25 108 GLU A O 1
ATOM 826 N N . ARG A 1 109 ? -5.172 2.562 28.486 1.00 88.12 109 ARG A N 1
ATOM 827 C CA . ARG A 1 109 ? -5.844 3.796 28.935 1.00 88.12 109 ARG A CA 1
ATOM 828 C C . ARG A 1 109 ? -6.088 4.810 27.808 1.00 88.12 109 ARG A C 1
ATOM 830 O O . ARG A 1 109 ? -6.164 6.014 28.051 1.00 88.12 109 ARG A O 1
ATOM 837 N N . GLN A 1 110 ? -6.273 4.320 26.586 1.00 83.62 110 GLN A N 1
ATOM 838 C CA . GLN A 1 110 ? -6.611 5.122 25.418 1.00 83.62 110 GLN A CA 1
ATOM 839 C C . GLN A 1 110 ? -8.129 5.294 25.307 1.00 83.62 110 GLN A C 1
ATOM 841 O O . GLN A 1 110 ? -8.889 4.325 25.326 1.00 83.62 110 GLN A O 1
ATOM 846 N N . LYS A 1 111 ? -8.587 6.546 25.175 1.00 77.88 111 LYS A N 1
ATOM 847 C CA . LYS A 1 111 ? -10.017 6.864 24.972 1.00 77.88 111 LYS A CA 1
ATOM 848 C C . LYS A 1 111 ? -10.504 6.470 23.579 1.00 77.88 111 LYS A C 1
ATOM 850 O O . LYS A 1 111 ? -11.678 6.152 23.404 1.00 77.88 111 LYS A O 1
ATOM 855 N N . THR A 1 112 ? -9.605 6.529 22.603 1.00 81.12 112 THR A N 1
ATOM 856 C CA . THR A 1 112 ? -9.846 6.174 21.208 1.00 81.12 112 THR A CA 1
ATOM 857 C C . THR A 1 112 ? -8.686 5.348 20.692 1.00 81.12 112 THR A C 1
ATOM 859 O O . THR A 1 112 ? -7.537 5.634 21.019 1.00 81.12 112 THR A O 1
ATOM 862 N N . ALA A 1 113 ? -8.990 4.355 19.869 1.00 87.81 113 ALA A N 1
ATOM 863 C CA . ALA A 1 113 ? -7.987 3.506 19.255 1.00 87.81 113 ALA A CA 1
ATOM 864 C C . ALA A 1 113 ? -8.298 3.278 17.783 1.00 87.81 113 ALA A C 1
ATOM 866 O O . ALA A 1 113 ? -9.406 2.883 17.414 1.00 87.81 113 ALA A O 1
ATOM 867 N N . CYS A 1 114 ? -7.300 3.514 16.949 1.00 91.06 114 CYS A N 1
ATOM 868 C CA . CYS A 1 114 ? -7.349 3.224 15.535 1.00 91.06 114 CYS A CA 1
ATOM 869 C C . CYS A 1 114 ? -6.405 2.064 15.241 1.00 91.06 114 CYS A C 1
ATOM 871 O O . CYS A 1 114 ? -5.273 2.045 15.714 1.00 91.06 114 CYS A O 1
ATOM 873 N N . LEU A 1 115 ? -6.867 1.114 14.442 1.00 93.62 115 LEU A N 1
ATOM 874 C CA . LEU A 1 115 ? -6.004 0.129 13.815 1.00 93.62 115 LEU A CA 1
ATOM 875 C C . LEU A 1 115 ? -5.768 0.598 12.381 1.00 93.62 115 LEU A C 1
ATOM 877 O O . LEU A 1 115 ? -6.723 0.734 11.621 1.00 93.62 115 LEU A O 1
ATOM 881 N N . ARG A 1 116 ? -4.530 0.925 12.031 1.00 94.44 116 ARG A N 1
ATOM 882 C CA . ARG A 1 116 ? -4.127 1.324 10.686 1.00 94.44 116 ARG A CA 1
ATOM 883 C C . ARG A 1 116 ? -3.691 0.097 9.909 1.00 94.44 116 ARG A C 1
ATOM 885 O O . ARG A 1 116 ? -2.893 -0.681 10.418 1.00 94.44 116 ARG A O 1
ATOM 892 N N . VAL A 1 117 ? -4.165 -0.039 8.676 1.00 92.88 117 VAL A N 1
ATOM 893 C CA . VAL A 1 117 ? -3.538 -0.951 7.714 1.00 92.88 117 VAL A CA 1
ATOM 894 C C . VAL A 1 117 ? -2.439 -0.202 6.972 1.00 92.88 117 VAL A C 1
ATOM 896 O O . VAL A 1 117 ? -2.685 0.888 6.453 1.00 92.88 117 VAL A O 1
ATOM 899 N N . THR A 1 118 ? -1.234 -0.760 6.970 1.00 89.94 118 THR A N 1
ATOM 900 C CA . THR A 1 118 ? -0.052 -0.209 6.295 1.00 89.94 118 THR A CA 1
ATOM 901 C C . THR A 1 118 ? 0.791 -1.346 5.715 1.00 89.94 118 THR A C 1
ATOM 903 O O . THR A 1 118 ? 0.402 -2.512 5.814 1.00 89.94 118 THR A O 1
ATOM 906 N N . THR A 1 119 ? 1.924 -1.032 5.092 1.00 84.50 119 THR A N 1
ATOM 907 C CA . THR A 1 119 ? 2.909 -2.027 4.659 1.00 84.50 119 THR A CA 1
ATOM 908 C C . THR A 1 119 ? 4.203 -1.951 5.448 1.00 84.50 119 THR A C 1
ATOM 910 O O . THR A 1 119 ? 4.602 -0.880 5.900 1.00 84.50 119 THR A O 1
ATOM 913 N N . ASP A 1 120 ? 4.860 -3.096 5.603 1.00 81.62 120 ASP A N 1
ATOM 914 C CA . ASP A 1 120 ? 6.236 -3.177 6.084 1.00 81.62 120 ASP A CA 1
ATOM 915 C C . ASP A 1 120 ? 7.254 -2.924 4.954 1.00 81.62 120 ASP A C 1
ATOM 917 O O . ASP A 1 120 ? 6.894 -2.665 3.803 1.00 81.62 120 ASP A O 1
ATOM 921 N N . SER A 1 121 ? 8.546 -3.012 5.281 1.00 70.62 121 SER A N 1
ATOM 922 C CA . SER A 1 121 ? 9.648 -2.814 4.332 1.00 70.62 121 SER A CA 1
ATOM 923 C C . SER A 1 121 ? 9.732 -3.872 3.226 1.00 70.62 121 SER A C 1
ATOM 925 O O . SER A 1 121 ? 10.432 -3.657 2.241 1.00 70.62 121 SER A O 1
ATOM 927 N N . SER A 1 122 ? 9.037 -5.004 3.368 1.00 71.06 122 SER A N 1
ATOM 928 C CA . SER A 1 122 ? 8.929 -6.043 2.338 1.00 71.06 122 SER A CA 1
ATOM 929 C C . SER A 1 122 ? 7.706 -5.858 1.432 1.00 71.06 122 SER A C 1
ATOM 931 O O . SER A 1 122 ? 7.512 -6.623 0.490 1.00 71.06 122 SER A O 1
ATOM 933 N N . GLY A 1 123 ? 6.871 -4.848 1.705 1.00 71.44 123 GLY A N 1
ATOM 934 C CA . GLY A 1 123 ? 5.608 -4.616 1.008 1.00 71.44 123 GLY A CA 1
ATOM 935 C C . GLY A 1 123 ? 4.449 -5.481 1.516 1.00 71.44 123 GLY A C 1
ATOM 936 O O . GLY A 1 123 ? 3.344 -5.386 0.968 1.00 71.44 123 GLY A O 1
ATOM 937 N N . GLY A 1 124 ? 4.676 -6.287 2.561 1.00 81.12 124 GLY A N 1
ATOM 938 C CA . GLY A 1 124 ? 3.658 -7.083 3.239 1.00 81.12 124 GLY A CA 1
ATOM 939 C C . GLY A 1 124 ? 2.727 -6.206 4.074 1.00 81.12 124 GLY A C 1
ATOM 940 O O . GLY A 1 124 ? 3.153 -5.206 4.649 1.00 81.12 124 GLY A O 1
ATOM 941 N N . PHE A 1 125 ? 1.439 -6.552 4.137 1.00 88.88 125 PHE A N 1
ATOM 942 C CA . PHE A 1 125 ? 0.473 -5.786 4.926 1.00 88.88 125 PHE A CA 1
ATOM 943 C C . PHE A 1 125 ? 0.651 -6.038 6.422 1.00 88.88 125 PHE A C 1
ATOM 945 O O . PHE A 1 125 ? 0.685 -7.183 6.874 1.00 88.88 125 PHE A O 1
ATOM 952 N N . CYS A 1 126 ? 0.666 -4.966 7.205 1.00 89.19 126 CYS A N 1
ATOM 953 C CA . CYS A 1 126 ? 0.696 -5.028 8.656 1.00 89.19 126 CYS A CA 1
ATOM 954 C C . CYS A 1 126 ? -0.344 -4.087 9.279 1.00 89.19 126 CYS A C 1
ATOM 956 O O . CYS A 1 126 ? -0.898 -3.188 8.639 1.00 89.19 126 CYS A O 1
ATOM 958 N N . LEU A 1 127 ? -0.667 -4.366 10.542 1.00 92.81 127 LEU A N 1
ATOM 959 C CA . LEU A 1 127 ? -1.686 -3.657 11.304 1.00 92.81 127 LEU A CA 1
ATOM 960 C C . LEU A 1 127 ? -1.016 -2.916 12.456 1.00 92.81 127 LEU A C 1
ATOM 962 O O . LEU A 1 127 ? -0.433 -3.539 13.343 1.00 92.81 127 LEU A O 1
ATOM 966 N N . GLU A 1 128 ? -1.123 -1.594 12.447 1.00 91.75 128 GLU A N 1
ATOM 967 C CA . GLU A 1 128 ? -0.484 -0.714 13.418 1.00 91.75 128 GLU A CA 1
ATOM 968 C C . GLU A 1 128 ? -1.528 -0.062 14.324 1.00 91.75 128 GLU A C 1
ATOM 970 O O . GLU A 1 128 ? -2.545 0.462 13.870 1.00 91.75 128 GLU A O 1
ATOM 975 N N . PHE A 1 129 ? -1.286 -0.072 15.631 1.00 90.19 129 PHE A N 1
ATOM 976 C CA . PHE A 1 129 ? -2.150 0.615 16.580 1.00 90.19 129 PHE A CA 1
ATOM 977 C C . PHE A 1 129 ? -1.762 2.092 16.685 1.00 90.19 129 PHE A C 1
ATOM 979 O O . PHE A 1 129 ? -0.618 2.424 16.975 1.00 90.19 129 PHE A O 1
ATOM 986 N N . THR A 1 130 ? -2.727 2.991 16.501 1.00 86.19 130 THR A N 1
ATOM 987 C CA . THR A 1 130 ? -2.517 4.438 16.601 1.00 86.19 130 THR A CA 1
ATOM 988 C C . THR A 1 130 ? -3.657 5.133 17.339 1.00 86.19 130 THR A C 1
ATOM 990 O O . THR A 1 130 ? -4.813 4.712 17.307 1.00 86.19 130 THR A O 1
ATOM 993 N N . GLY A 1 131 ? -3.342 6.225 18.035 1.00 78.19 131 GLY A N 1
ATOM 994 C CA . GLY A 1 131 ? -4.327 6.977 18.814 1.00 78.19 131 GLY A CA 1
ATOM 995 C C . GLY A 1 131 ? -5.280 7.820 17.961 1.00 78.19 131 GLY A C 1
ATOM 996 O O . GLY A 1 131 ? -6.398 8.101 18.403 1.00 78.19 131 GLY A O 1
ATOM 997 N N . LYS A 1 132 ? -4.858 8.246 16.759 1.00 83.38 132 LYS A N 1
ATOM 998 C CA . LYS A 1 132 ? -5.625 9.162 15.896 1.00 83.38 132 LYS A CA 1
ATOM 999 C C . LYS A 1 132 ? -5.388 8.897 14.399 1.00 83.38 132 LYS A C 1
ATOM 1001 O O . LYS A 1 132 ? -4.268 8.551 14.028 1.00 83.38 132 LYS A O 1
ATOM 1006 N N . PRO A 1 133 ? -6.398 9.123 13.538 1.00 85.81 133 PRO A N 1
ATOM 1007 C CA . PRO A 1 133 ? -6.209 9.146 12.090 1.00 85.81 133 PRO A CA 1
ATOM 1008 C C . PRO A 1 133 ? -5.372 10.353 11.637 1.00 85.81 133 PRO A C 1
ATOM 1010 O O . PRO A 1 133 ? -5.392 11.410 12.273 1.00 85.81 133 PRO A O 1
ATOM 1013 N N . MET A 1 134 ? -4.686 10.199 10.510 1.00 86.06 134 MET A N 1
ATOM 1014 C CA . MET A 1 134 ? -4.089 11.272 9.715 1.00 86.06 134 MET A CA 1
ATOM 1015 C C . MET A 1 134 ? -5.160 11.964 8.861 1.00 86.06 134 MET A C 1
ATOM 1017 O O . MET A 1 134 ? -6.247 11.429 8.643 1.00 86.06 134 MET A O 1
ATOM 1021 N N . SER A 1 135 ? -4.852 13.161 8.358 1.00 84.12 135 SER A N 1
ATOM 1022 C CA . SER A 1 135 ? -5.787 13.980 7.568 1.00 84.12 135 SER A CA 1
ATOM 1023 C C . SER A 1 135 ? -6.278 13.304 6.284 1.00 84.12 135 SER A C 1
ATOM 1025 O O . SER A 1 135 ? -7.391 13.583 5.844 1.00 84.12 135 SER A O 1
ATOM 1027 N N . SER A 1 136 ? -5.473 12.422 5.694 1.00 85.56 136 SER A N 1
ATOM 1028 C CA . SER A 1 136 ? -5.788 11.695 4.462 1.00 85.56 136 SER A CA 1
ATOM 1029 C C . SER A 1 136 ? -6.524 10.372 4.687 1.00 85.56 136 SER A C 1
ATOM 1031 O O . SER A 1 136 ? -6.997 9.776 3.720 1.00 85.56 136 SER A O 1
ATOM 1033 N N . ASP A 1 137 ? -6.646 9.894 5.927 1.00 91.31 137 ASP A N 1
ATOM 1034 C CA . ASP A 1 137 ? -7.200 8.566 6.174 1.00 91.31 137 ASP A CA 1
ATOM 1035 C C . ASP A 1 137 ? -8.705 8.497 5.965 1.00 91.31 137 ASP A C 1
ATOM 1037 O O . ASP A 1 137 ? -9.484 9.356 6.390 1.00 91.31 137 ASP A O 1
ATOM 1041 N N . ARG A 1 138 ? -9.137 7.360 5.427 1.00 92.00 138 ARG A N 1
ATOM 1042 C CA . ARG A 1 138 ? -10.515 6.906 5.565 1.00 92.00 138 ARG A CA 1
ATOM 1043 C C . ARG A 1 138 ? -10.678 6.167 6.885 1.00 92.00 138 ARG A C 1
ATOM 1045 O O . ARG A 1 138 ? -9.802 5.416 7.309 1.00 92.00 138 ARG A O 1
ATOM 1052 N N . VAL A 1 139 ? -11.825 6.376 7.528 1.00 92.50 139 VAL A N 1
ATOM 1053 C CA . VAL A 1 139 ? -12.134 5.827 8.852 1.00 92.50 139 VAL A CA 1
ATOM 1054 C C . VAL A 1 139 ? -13.347 4.911 8.762 1.00 92.50 139 VAL A C 1
ATOM 1056 O O . VAL A 1 139 ? -14.446 5.348 8.426 1.00 92.50 139 VAL A O 1
ATOM 1059 N N . PHE A 1 140 ? -13.161 3.653 9.144 1.00 92.12 140 PHE A N 1
ATOM 1060 C CA . PHE A 1 140 ? -14.173 2.605 9.128 1.00 92.12 140 PHE A CA 1
ATOM 1061 C C . PHE A 1 140 ? -14.513 2.199 10.563 1.00 92.12 140 PHE A C 1
ATOM 1063 O O . PHE A 1 140 ? -13.640 1.866 11.366 1.00 92.12 140 PHE A O 1
ATOM 1070 N N . ARG A 1 141 ? -15.799 2.249 10.921 1.00 88.12 141 ARG A N 1
ATOM 1071 C CA . ARG A 1 141 ? -16.273 1.966 12.285 1.00 88.12 141 ARG A CA 1
ATOM 1072 C C . ARG A 1 141 ? -17.182 0.747 12.297 1.00 88.12 141 ARG A C 1
ATOM 1074 O O . ARG A 1 141 ? -18.093 0.640 11.480 1.00 88.12 141 ARG A O 1
ATOM 1081 N N . CYS A 1 142 ? -16.996 -0.128 13.283 1.00 81.12 142 CYS A N 1
ATOM 1082 C CA . CYS A 1 142 ? -17.930 -1.220 13.534 1.00 81.12 142 CYS A CA 1
ATOM 1083 C C . CYS A 1 142 ? -19.163 -0.696 14.286 1.00 81.12 142 CYS A C 1
ATOM 1085 O O . CYS A 1 142 ? -19.050 -0.072 15.346 1.00 81.12 142 CYS A O 1
ATOM 1087 N N . LYS A 1 143 ? -20.364 -0.991 13.775 1.00 74.56 143 LYS A N 1
ATOM 1088 C CA . LYS A 1 143 ? -21.619 -0.682 14.477 1.00 74.56 143 LYS A CA 1
ATOM 1089 C C . LYS A 1 143 ? -21.639 -1.403 15.833 1.00 74.56 143 LYS A C 1
ATOM 1091 O O . LYS A 1 143 ? -21.398 -2.606 15.901 1.00 74.56 143 LYS A O 1
ATOM 1096 N N . GLY A 1 144 ? -21.917 -0.666 16.908 1.00 70.38 144 GLY A N 1
ATOM 1097 C CA . GLY A 1 144 ? -21.989 -1.206 18.273 1.00 70.38 144 GLY A CA 1
ATOM 1098 C C . GLY A 1 144 ? -20.658 -1.289 19.032 1.00 70.38 144 GLY A C 1
ATOM 1099 O O . GLY A 1 144 ? -20.668 -1.674 20.197 1.00 70.38 144 GLY A O 1
ATOM 1100 N N . ALA A 1 145 ? -19.531 -0.894 18.428 1.00 70.06 145 ALA A N 1
ATOM 1101 C CA . ALA A 1 145 ? -18.237 -0.805 19.102 1.00 70.06 145 ALA A CA 1
ATOM 1102 C C . ALA A 1 145 ? -17.736 0.649 19.117 1.00 70.06 145 ALA A C 1
ATOM 1104 O O . ALA A 1 145 ? -16.999 1.087 18.237 1.00 70.06 145 ALA A O 1
ATOM 1105 N N . GLY A 1 146 ? -18.176 1.423 20.115 1.00 76.81 146 GLY A N 1
ATOM 1106 C CA . GLY A 1 146 ? -17.743 2.812 20.294 1.00 76.81 146 GLY A CA 1
ATOM 1107 C C . GLY A 1 146 ? -16.252 2.926 20.633 1.00 76.81 146 GLY A C 1
ATOM 1108 O O . GLY A 1 146 ? -15.684 2.032 21.263 1.00 76.81 146 GLY A O 1
ATOM 1109 N N . GLY A 1 147 ? -15.627 4.030 20.217 1.00 83.12 147 GLY A N 1
ATOM 1110 C CA . GLY A 1 147 ? -14.243 4.372 20.571 1.00 83.12 147 GLY A CA 1
ATOM 1111 C C . GLY A 1 147 ? -13.149 3.646 19.781 1.00 83.12 147 GLY A C 1
ATOM 1112 O O . GLY A 1 147 ? -11.975 3.907 20.030 1.00 83.12 147 GLY A O 1
ATOM 1113 N N . VAL A 1 148 ? -13.501 2.776 18.828 1.00 90.38 148 VAL A N 1
ATOM 1114 C CA . VAL A 1 148 ? -12.527 2.075 17.978 1.00 90.38 148 VAL A CA 1
ATOM 1115 C C . VAL A 1 148 ? -12.831 2.219 16.492 1.00 90.38 148 VAL A C 1
ATOM 1117 O O . VAL A 1 148 ? -13.994 2.281 16.086 1.00 90.38 148 VAL A O 1
ATOM 1120 N N . SER A 1 149 ? -11.784 2.254 15.674 1.00 92.19 149 SER A N 1
ATOM 1121 C CA . SER A 1 149 ? -11.900 2.332 14.216 1.00 92.19 149 SER A CA 1
ATOM 1122 C C . SER A 1 149 ? -10.767 1.609 13.503 1.00 92.19 149 SER A C 1
ATOM 1124 O O . SER A 1 149 ? -9.660 1.509 14.019 1.00 92.19 149 SER A O 1
ATOM 1126 N N . LEU A 1 150 ? -11.050 1.146 12.292 1.00 93.50 150 LEU A N 1
ATOM 1127 C CA . LEU A 1 150 ? -10.054 0.743 11.310 1.00 93.50 150 LEU A CA 1
ATOM 1128 C C . LEU A 1 150 ? -9.785 1.942 10.391 1.00 93.50 150 LEU A C 1
ATOM 1130 O O . LEU A 1 150 ? -10.726 2.647 10.024 1.00 93.50 150 LEU A O 1
ATOM 1134 N N . ILE A 1 151 ? -8.528 2.203 10.052 1.00 94.12 151 ILE A N 1
ATOM 1135 C CA . ILE A 1 151 ? -8.135 3.325 9.196 1.00 94.12 151 ILE A CA 1
ATOM 1136 C C . ILE A 1 151 ? -7.180 2.870 8.095 1.00 94.12 151 ILE A C 1
ATOM 1138 O O . ILE A 1 151 ? -6.399 1.937 8.285 1.00 94.12 151 ILE A O 1
ATOM 1142 N N . ALA A 1 152 ? -7.252 3.531 6.946 1.00 93.25 152 ALA A N 1
ATOM 1143 C CA . ALA A 1 152 ? -6.384 3.271 5.804 1.00 93.25 152 ALA A CA 1
ATOM 1144 C C . ALA A 1 152 ? -6.270 4.526 4.928 1.00 93.25 152 ALA A C 1
ATOM 1146 O O . ALA A 1 152 ? -7.233 5.293 4.816 1.00 93.25 152 ALA A O 1
ATOM 1147 N N . SER A 1 153 ? -5.111 4.715 4.294 1.00 91.31 153 SER A N 1
ATOM 1148 C CA . SER A 1 153 ? -4.931 5.751 3.274 1.00 91.31 153 SER A CA 1
ATOM 1149 C C . SER A 1 153 ? -5.669 5.375 1.975 1.00 91.31 153 SER A C 1
ATOM 1151 O O . SER A 1 153 ? -5.995 4.201 1.770 1.00 91.31 153 SER A O 1
ATOM 1153 N N . PRO A 1 154 ? -5.930 6.334 1.070 1.00 89.06 154 PRO A N 1
ATOM 1154 C CA . PRO A 1 154 ? -6.507 6.046 -0.244 1.00 89.06 154 PRO A CA 1
ATOM 1155 C C . PRO A 1 154 ? -5.673 5.045 -1.058 1.00 89.06 154 PRO A C 1
ATOM 1157 O O . PRO A 1 154 ? -6.235 4.115 -1.631 1.00 89.06 154 PRO A O 1
ATOM 1160 N N . ASP A 1 155 ? -4.343 5.164 -1.024 1.00 87.44 155 ASP A N 1
ATOM 1161 C CA . ASP A 1 155 ? -3.421 4.231 -1.689 1.00 87.44 155 ASP A CA 1
ATOM 1162 C C . ASP A 1 155 ? -3.519 2.820 -1.108 1.00 87.44 155 ASP A C 1
ATOM 1164 O O . ASP A 1 155 ? -3.447 1.817 -1.820 1.00 87.44 155 ASP A O 1
ATOM 1168 N N . MET A 1 156 ? -3.744 2.726 0.203 1.00 89.12 156 MET A N 1
ATOM 1169 C CA . MET A 1 156 ? -3.973 1.442 0.838 1.00 89.12 156 MET A CA 1
ATOM 1170 C C . MET A 1 156 ? -5.316 0.851 0.376 1.00 89.12 156 MET A C 1
ATOM 1172 O O . MET A 1 156 ? -5.392 -0.307 -0.024 1.00 89.12 156 MET A O 1
ATOM 1176 N N . LEU A 1 157 ? -6.384 1.648 0.335 1.00 89.31 157 LEU A N 1
ATOM 1177 C CA . LEU A 1 157 ? -7.689 1.191 -0.156 1.00 89.31 157 LEU A CA 1
ATOM 1178 C C . LEU A 1 157 ? -7.674 0.771 -1.627 1.00 89.31 157 LEU A C 1
ATOM 1180 O O . LEU A 1 157 ? -8.402 -0.147 -1.992 1.00 89.31 157 LEU A O 1
ATOM 1184 N N . TRP A 1 158 ? -6.820 1.372 -2.452 1.00 87.06 158 TRP A N 1
ATOM 1185 C CA . TRP A 1 158 ? -6.595 0.910 -3.820 1.00 87.06 158 TRP A CA 1
ATOM 1186 C C . TRP A 1 158 ? -6.122 -0.553 -3.865 1.00 87.06 158 TRP A C 1
ATOM 1188 O O . TRP A 1 158 ? -6.563 -1.323 -4.715 1.00 87.06 158 TRP A O 1
ATOM 1198 N N . ARG A 1 159 ? -5.283 -0.968 -2.908 1.00 86.31 159 ARG A N 1
ATOM 1199 C CA . ARG A 1 159 ? -4.711 -2.323 -2.852 1.00 86.31 159 ARG A CA 1
ATOM 1200 C C . ARG A 1 159 ? -5.599 -3.339 -2.140 1.00 86.31 159 ARG A C 1
ATOM 1202 O O . ARG A 1 159 ? -5.639 -4.496 -2.544 1.00 86.31 159 ARG A O 1
ATOM 1209 N N . ILE A 1 160 ? -6.284 -2.924 -1.076 1.00 89.69 160 ILE A N 1
ATOM 1210 C CA . ILE A 1 160 ? -7.018 -3.829 -0.172 1.00 89.69 160 ILE A CA 1
ATOM 1211 C C . ILE A 1 160 ? -8.487 -3.443 0.006 1.00 89.69 160 ILE A C 1
ATOM 1213 O O . ILE A 1 160 ? -9.139 -3.884 0.950 1.00 89.69 160 ILE A O 1
ATOM 1217 N N . GLY A 1 161 ? -9.039 -2.615 -0.871 1.00 90.25 161 GLY A N 1
ATOM 1218 C CA . GLY A 1 161 ? -10.465 -2.324 -0.877 1.00 90.25 161 GLY A CA 1
ATOM 1219 C C . GLY A 1 161 ? -11.308 -3.605 -0.913 1.00 90.25 161 GLY A C 1
ATOM 1220 O O . GLY A 1 161 ? -10.951 -4.562 -1.600 1.00 90.25 161 GLY A O 1
ATOM 1221 N N . GLY A 1 162 ? -12.370 -3.641 -0.108 1.00 89.38 162 GLY A N 1
ATOM 1222 C CA . GLY A 1 162 ? -13.225 -4.816 0.116 1.00 89.38 162 GLY A CA 1
ATOM 1223 C C . GLY A 1 162 ? -12.783 -5.708 1.282 1.00 89.38 162 GLY A C 1
ATOM 1224 O O . GLY A 1 162 ? -13.577 -6.491 1.798 1.00 89.38 162 GLY A O 1
ATOM 1225 N N . SER A 1 163 ? -11.550 -5.551 1.771 1.00 93.12 163 SER A N 1
ATOM 1226 C CA . SER A 1 163 ? -10.959 -6.489 2.735 1.00 93.12 163 SER A CA 1
ATOM 1227 C C . SER A 1 163 ? -11.591 -6.438 4.126 1.00 93.12 163 SER A C 1
ATOM 1229 O O . SER A 1 163 ? -12.158 -5.427 4.564 1.00 93.12 163 SER A O 1
ATOM 1231 N N . THR A 1 164 ? -11.428 -7.538 4.862 1.00 94.50 164 THR A N 1
ATOM 1232 C CA . THR A 1 164 ? -11.920 -7.696 6.234 1.00 94.50 164 THR A CA 1
ATOM 1233 C C . THR A 1 164 ? -10.768 -7.864 7.218 1.00 94.50 164 THR A C 1
ATOM 1235 O O . THR A 1 164 ? -9.844 -8.632 6.987 1.00 94.50 164 THR A O 1
ATOM 1238 N N . VAL A 1 165 ? -10.833 -7.165 8.349 1.00 94.94 165 VAL A N 1
ATOM 1239 C CA . VAL A 1 165 ? -9.929 -7.350 9.485 1.00 94.94 165 VAL A CA 1
ATOM 1240 C C . VAL A 1 165 ? -10.666 -8.070 10.606 1.00 94.94 165 VAL A C 1
ATOM 1242 O O . VAL A 1 165 ? -11.649 -7.554 11.152 1.00 94.94 165 VAL A O 1
ATOM 1245 N N . ASP A 1 166 ? -10.154 -9.245 10.965 1.00 95.31 166 ASP A N 1
ATOM 1246 C CA . ASP A 1 166 ? -10.672 -10.103 12.029 1.00 95.31 166 ASP A CA 1
ATOM 1247 C C . ASP A 1 166 ? -9.649 -10.310 13.159 1.00 95.31 166 ASP A C 1
ATOM 1249 O O . ASP A 1 166 ? -8.467 -9.996 13.018 1.00 95.31 166 ASP A O 1
ATOM 1253 N N . PHE A 1 167 ? -10.101 -10.823 14.305 1.00 94.88 167 PHE A N 1
ATOM 1254 C CA . PHE A 1 167 ? -9.233 -11.225 15.410 1.00 94.88 167 PHE A CA 1
ATOM 1255 C C . PHE A 1 167 ? -9.465 -12.692 15.751 1.00 94.88 167 PHE A C 1
ATOM 1257 O O . PHE A 1 167 ? -10.489 -13.059 1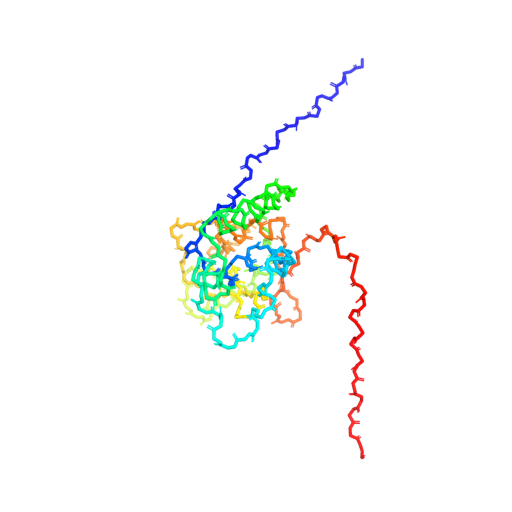6.330 1.00 94.88 167 PHE A O 1
ATOM 1264 N N . ARG A 1 168 ? -8.478 -13.519 15.404 1.00 95.31 168 ARG A N 1
ATOM 1265 C CA . ARG A 1 168 ? -8.507 -14.978 15.534 1.00 95.31 168 ARG A CA 1
ATOM 1266 C C . ARG A 1 168 ? -7.136 -15.489 15.957 1.00 95.31 168 ARG A C 1
ATOM 1268 O O . ARG A 1 168 ? -6.118 -14.912 15.589 1.00 95.31 168 ARG A O 1
ATOM 1275 N N . GLU A 1 169 ? -7.114 -16.541 16.775 1.00 93.44 169 GLU A N 1
ATOM 1276 C CA . GLU A 1 169 ? -5.872 -17.127 17.321 1.00 93.44 169 GLU A CA 1
ATOM 1277 C C . GLU A 1 169 ? -4.987 -16.103 18.065 1.00 93.44 169 GLU A C 1
ATOM 1279 O O . GLU A 1 169 ? -3.760 -16.136 18.001 1.00 93.44 169 GLU A O 1
ATOM 1284 N N . GLY A 1 170 ? -5.614 -15.143 18.753 1.00 91.12 170 GLY A N 1
ATOM 1285 C CA . GLY A 1 170 ? -4.903 -14.115 19.518 1.00 91.12 170 GLY A CA 1
ATOM 1286 C C . GLY A 1 170 ? -4.206 -13.043 18.672 1.00 91.12 170 GLY A C 1
ATOM 1287 O O . GLY A 1 170 ? -3.455 -12.244 19.228 1.00 91.12 170 GLY A O 1
ATOM 1288 N N . LYS A 1 171 ? -4.444 -13.001 17.355 1.00 92.94 171 LYS A N 1
ATOM 1289 C CA . LYS A 1 171 ? -3.819 -12.050 16.427 1.00 92.94 171 LYS A CA 1
ATOM 1290 C C . LYS A 1 171 ? -4.869 -11.382 15.541 1.00 92.94 171 LYS A C 1
ATOM 1292 O O . LYS A 1 171 ? -5.884 -11.988 15.196 1.00 92.94 171 LYS A O 1
ATOM 1297 N N . PHE A 1 172 ? -4.612 -10.134 15.154 1.00 94.12 172 PHE A N 1
ATOM 1298 C CA . PHE A 1 172 ? -5.378 -9.503 14.083 1.00 94.12 172 PHE A CA 1
ATOM 1299 C C . PHE A 1 172 ? -4.929 -10.075 12.739 1.00 94.12 172 PHE A C 1
ATOM 1301 O O . PHE A 1 172 ? -3.729 -10.205 12.501 1.00 94.12 172 PHE A O 1
ATOM 1308 N N . LYS A 1 173 ? -5.884 -10.421 11.876 1.00 93.69 173 LYS A N 1
ATOM 1309 C CA . LYS A 1 173 ? -5.622 -10.941 10.532 1.00 93.69 173 LYS A CA 1
ATOM 1310 C C . LYS A 1 173 ? -6.381 -10.101 9.508 1.00 93.69 173 LYS A C 1
ATOM 1312 O O . LYS A 1 173 ? -7.534 -9.741 9.746 1.00 93.69 173 LYS A O 1
ATOM 1317 N N . LEU A 1 174 ? -5.709 -9.775 8.407 1.00 93.81 174 LEU A N 1
ATOM 1318 C CA . LEU A 1 174 ? -6.290 -9.103 7.250 1.00 93.81 174 LEU A CA 1
ATOM 1319 C C . LEU A 1 174 ? -6.611 -10.162 6.196 1.00 93.81 174 LEU A C 1
ATOM 1321 O O . LEU A 1 174 ? -5.704 -10.813 5.686 1.00 93.81 174 LEU A O 1
ATOM 1325 N N . ASP A 1 175 ? -7.889 -10.303 5.875 1.00 92.19 175 ASP A N 1
ATOM 1326 C CA . ASP A 1 175 ? -8.381 -11.162 4.808 1.00 92.19 175 ASP A CA 1
ATOM 1327 C C . ASP A 1 175 ? -8.657 -10.277 3.590 1.00 92.19 175 ASP A C 1
ATOM 1329 O O . ASP A 1 175 ? -9.622 -9.503 3.571 1.00 92.19 175 ASP A O 1
ATOM 1333 N N . VAL A 1 176 ? -7.759 -10.342 2.605 1.00 87.88 176 VAL A N 1
ATOM 1334 C CA . VAL A 1 176 ? -7.877 -9.591 1.353 1.00 87.88 176 VAL A CA 1
ATOM 1335 C C . VAL A 1 176 ? -8.751 -10.382 0.392 1.00 87.88 176 VAL A C 1
ATOM 1337 O O . VAL A 1 176 ? -8.479 -11.553 0.142 1.00 87.88 176 VAL A O 1
ATOM 1340 N N . GLU A 1 177 ? -9.794 -9.756 -0.157 1.00 73.94 177 GLU A N 1
ATOM 1341 C CA . GLU A 1 177 ? -10.530 -10.361 -1.268 1.00 73.94 177 GLU A CA 1
ATOM 1342 C C . GLU A 1 177 ? -9.576 -10.450 -2.467 1.00 73.94 177 GLU A C 1
ATOM 1344 O O . GLU A 1 177 ? -9.178 -9.437 -3.059 1.00 73.94 177 GLU A O 1
ATOM 1349 N N . GLU A 1 178 ? -9.118 -11.664 -2.760 1.00 61.25 178 GLU A N 1
ATOM 1350 C CA . GLU A 1 178 ? -8.301 -11.954 -3.927 1.00 61.25 178 GLU A CA 1
ATOM 1351 C C . GLU A 1 178 ? -9.210 -12.132 -5.145 1.00 61.25 178 GLU A C 1
ATOM 1353 O O . GLU A 1 178 ? -9.913 -13.131 -5.269 1.00 61.25 178 GLU A O 1
ATOM 1358 N N . GLU A 1 179 ? -9.116 -11.225 -6.116 1.00 49.91 179 GLU A N 1
ATOM 1359 C CA . GLU A 1 179 ? -9.162 -11.668 -7.508 1.00 49.91 179 GLU A CA 1
ATOM 1360 C C . GLU A 1 179 ? -7.742 -12.116 -7.859 1.00 49.91 179 GLU A C 1
ATOM 1362 O O . GLU A 1 179 ? -6.880 -11.330 -8.257 1.00 49.91 179 GLU A O 1
ATOM 1367 N N . CYS A 1 180 ? -7.467 -13.393 -7.593 1.00 36.84 180 CYS A N 1
ATOM 1368 C CA . CYS A 1 180 ? -6.188 -14.022 -7.877 1.00 36.84 180 CYS A CA 1
ATOM 1369 C C . CYS A 1 180 ? -5.968 -14.080 -9.398 1.00 36.84 180 CYS A C 1
ATOM 1371 O O . CYS A 1 180 ? -6.364 -15.018 -10.081 1.00 36.84 180 CYS A O 1
ATOM 1373 N N . GLY A 1 181 ? -5.309 -13.053 -9.931 1.00 34.12 181 GLY A N 1
ATOM 1374 C CA . GLY A 1 181 ? -4.639 -13.087 -11.230 1.00 34.12 181 GLY A CA 1
ATOM 1375 C C . GLY A 1 181 ? -3.218 -13.657 -11.145 1.00 34.12 181 GLY A C 1
ATOM 1376 O O . GLY A 1 181 ? -2.410 -13.386 -12.034 1.00 34.12 181 GLY A O 1
ATOM 1377 N N . CYS A 1 182 ? -2.883 -14.394 -10.079 1.00 34.97 182 CYS A N 1
ATOM 1378 C CA . CYS A 1 182 ? -1.599 -15.069 -9.924 1.00 34.97 182 CYS A CA 1
ATOM 1379 C C . CYS A 1 182 ? -1.662 -16.450 -10.588 1.00 34.97 182 CYS A C 1
ATOM 1381 O O . CYS A 1 182 ? -1.787 -17.477 -9.925 1.00 34.97 182 CYS A O 1
ATOM 1383 N N . VAL A 1 183 ? -1.519 -16.498 -11.916 1.00 42.44 183 VAL A N 1
ATOM 1384 C CA . VAL A 1 183 ? -1.010 -17.713 -12.571 1.00 42.44 183 VAL A CA 1
ATOM 1385 C C . VAL A 1 183 ? 0.507 -17.710 -12.384 1.00 42.44 183 VAL A C 1
ATOM 1387 O O . VAL A 1 183 ? 1.264 -17.312 -13.261 1.00 42.44 183 VAL A O 1
ATOM 1390 N N . GLY A 1 184 ? 0.945 -18.097 -11.190 1.00 37.88 184 GLY A N 1
ATOM 1391 C CA . GLY A 1 184 ? 2.352 -18.165 -10.809 1.00 37.88 184 GLY A CA 1
ATOM 1392 C C . GLY A 1 184 ? 2.539 -19.252 -9.762 1.00 37.88 184 GLY A C 1
ATOM 1393 O O . GLY A 1 184 ? 2.236 -19.052 -8.595 1.00 37.88 184 GLY A O 1
ATOM 1394 N N . LYS A 1 185 ? 2.954 -20.429 -10.235 1.00 36.53 185 LYS A N 1
ATOM 1395 C CA . LYS A 1 185 ? 3.283 -21.668 -9.514 1.00 36.53 185 LYS A CA 1
ATOM 1396 C C . LYS A 1 185 ? 3.598 -21.524 -8.011 1.00 36.53 185 LYS A C 1
ATOM 1398 O O . LYS A 1 185 ? 4.608 -20.947 -7.642 1.00 36.53 185 LYS A O 1
ATOM 1403 N N . GLY A 1 186 ? 2.778 -22.205 -7.207 1.00 32.78 186 GLY A N 1
ATOM 1404 C CA . GLY A 1 186 ? 3.148 -22.976 -6.014 1.00 32.78 186 GLY A CA 1
ATOM 1405 C C . GLY A 1 186 ? 4.209 -22.397 -5.077 1.00 32.78 186 GLY A C 1
ATOM 1406 O O . GLY A 1 186 ? 5.390 -22.693 -5.227 1.00 32.78 186 GLY A O 1
ATOM 1407 N N . CYS A 1 187 ? 3.767 -21.736 -4.007 1.00 29.28 187 CYS A N 1
ATOM 1408 C CA . CYS A 1 187 ? 4.526 -21.726 -2.759 1.00 29.28 187 CYS A CA 1
ATOM 1409 C C . CYS A 1 187 ? 4.478 -23.133 -2.141 1.00 29.28 187 CYS A C 1
ATOM 1411 O O . CYS A 1 187 ? 3.563 -23.465 -1.389 1.00 29.28 187 CYS A O 1
ATOM 1413 N N . THR A 1 188 ? 5.448 -23.979 -2.478 1.00 29.39 188 THR A N 1
ATOM 1414 C CA . THR A 1 188 ? 5.801 -25.158 -1.680 1.00 29.39 188 THR A CA 1
ATOM 1415 C C . THR A 1 188 ? 6.577 -24.690 -0.454 1.00 29.39 188 THR A C 1
ATOM 1417 O O . THR A 1 188 ? 7.786 -24.488 -0.512 1.00 29.39 188 THR A O 1
ATOM 1420 N N . CYS A 1 189 ? 5.871 -24.488 0.656 1.00 30.88 189 CYS A N 1
ATOM 1421 C CA . CYS A 1 189 ? 6.491 -24.429 1.974 1.00 30.88 189 CYS A CA 1
ATOM 1422 C C . CYS A 1 189 ? 6.696 -25.873 2.445 1.00 30.88 189 CYS A C 1
ATOM 1424 O O . CYS A 1 189 ? 5.776 -26.478 2.990 1.00 30.88 189 CYS A O 1
ATOM 1426 N N . GLU A 1 190 ? 7.873 -26.443 2.193 1.00 30.33 190 GLU A N 1
ATOM 1427 C CA . GLU A 1 190 ? 8.299 -27.641 2.914 1.00 30.33 190 GLU A CA 1
ATOM 1428 C C . GLU A 1 190 ? 8.752 -27.207 4.311 1.00 30.33 190 GLU A C 1
ATOM 1430 O O . GLU A 1 190 ? 9.758 -26.516 4.481 1.00 30.33 190 GLU A O 1
ATOM 1435 N N . GLU A 1 191 ? 7.959 -27.569 5.319 1.00 32.88 191 GLU A N 1
ATOM 1436 C CA . GLU A 1 191 ? 8.409 -27.594 6.705 1.00 32.88 191 GLU A CA 1
ATOM 1437 C C . GLU A 1 191 ? 9.581 -28.574 6.804 1.00 32.88 191 GLU A C 1
ATOM 1439 O O . GLU A 1 191 ? 9.405 -29.780 6.642 1.00 32.88 191 GLU A O 1
ATOM 1444 N N . SER A 1 192 ? 10.783 -28.074 7.084 1.00 33.62 192 SER A N 1
ATOM 1445 C CA . SER A 1 192 ? 11.881 -28.931 7.528 1.00 33.62 192 SER A CA 1
ATOM 1446 C C . SER A 1 192 ? 11.519 -29.511 8.900 1.00 33.62 192 SER A C 1
ATOM 1448 O O . SER A 1 192 ? 11.370 -28.735 9.851 1.00 33.62 192 SER A O 1
ATOM 1450 N N . PRO A 1 193 ? 11.387 -30.840 9.064 1.00 40.47 193 PRO A N 1
ATOM 1451 C CA . PRO A 1 193 ? 11.224 -31.414 10.384 1.00 40.47 193 PRO A CA 1
ATOM 1452 C C . PRO A 1 193 ? 12.533 -31.286 11.169 1.00 40.47 193 PRO A C 1
ATOM 1454 O O . PRO A 1 193 ? 13.640 -31.479 10.667 1.00 40.47 193 PRO A O 1
ATOM 1457 N N . ASN A 1 194 ? 12.352 -30.904 12.423 1.00 35.78 194 ASN A N 1
ATOM 1458 C CA . ASN A 1 194 ? 13.360 -30.628 13.427 1.00 35.78 194 ASN A CA 1
ATOM 1459 C C . ASN A 1 194 ? 14.185 -31.879 13.808 1.00 35.78 194 ASN A C 1
ATOM 1461 O O . ASN A 1 194 ? 13.657 -32.986 13.817 1.00 35.78 194 ASN A O 1
ATOM 1465 N N . ALA A 1 195 ? 15.441 -31.628 14.186 1.00 34.53 195 ALA A N 1
ATOM 1466 C CA . ALA A 1 195 ? 16.290 -32.332 15.155 1.00 34.53 195 ALA A CA 1
ATOM 1467 C C . ALA A 1 195 ? 16.138 -33.854 15.388 1.00 34.53 195 ALA A C 1
ATOM 1469 O O . ALA A 1 195 ? 15.139 -34.327 15.931 1.00 34.53 195 ALA A O 1
ATOM 1470 N N . SER A 1 196 ? 17.249 -34.576 15.201 1.00 42.03 196 SER A N 1
ATOM 1471 C CA . SER A 1 196 ? 17.797 -35.568 16.148 1.00 42.03 196 SER A CA 1
ATOM 1472 C C . SER A 1 196 ? 19.295 -35.735 15.914 1.00 42.03 196 SER A C 1
ATOM 1474 O O . SER A 1 196 ? 19.686 -35.793 14.728 1.00 42.03 196 SER A O 1
#

Radius of gyration: 20.54 Å; chains: 1; bounding box: 64×50×52 Å

Sequence (196 aa):
MPRTRQSKDAAKSFRPRVDQDMNVMDVIALHPKAADILAAYGLHCFQCAFNTMDTLRSGAKSHGLSDVDVENLVVDIQELIDATPARTETLTLTKAAAKALQSIAKRERQKTACLRVTTDSSGGFCLEFTGKPMSSDRVFRCKGAGGVSLIASPDMLWRIGGSTVDFREGKFKLDVEEECGCVGKGCTCEESPNAS

Foldseek 3Di:
DDDDPPPPCPPPADFDQDDQQDQPVVLCLLPVCLCVLCVVLVLNVCVPPVRRGDGLNRSSVVVVHDPVRSVVSSVVSSVVRVPDDGAALDEAEDPQNLVVQVVVCVVVVQQAWEWEWDADPVSDIDTDIDNDDDPQKDWADDPPRPRYTYIYGSSRCRVQHPWYWHQDPNDIDIGGPDPPPPPDDDPPPDDDDDDD

Secondary structure (DSSP, 8-state):
---------------PPP-TTSBHHHHHHH-TTHHHHHHHTT---TTSTTGGG-BHHHHHHHTT--HHHHHHHHHHHHHHHHHSPPPPS--EE-HHHHHHHHHHHHHTT-SSEEEEEEE-TTS-EEEEEESS--TT-EEE--TT-TTEEEEE-HHHHHHHTT-EEEEETTEEEEE----------------PPP--

pLDDT: mean 79.44, std 19.96, range [29.28, 97.62]